Protein AF-A0A5E7R159-F1 (afdb_monomer_lite)

Organism: Pseudomonas fluorescens (NCBI:txid294)

pLDDT: mean 86.23, std 11.45, range [44.47, 97.5]

Secondary structure (DSSP, 8-state):
-HHHHHHHHHHHHHHHHHHHHHHHHHHHHHHHHHHHHHHHHHTTSSPEEEEEEEHHHHSEEEEEEEEEETTEEEEEEEEE---HHHHSHHHHHHGGG-EEEEEEE-TTS-EEEEEEEEGGGPEEEE-TTS-EEEEEEEEEEE--HHHHHT--EEEEEE----SPPGGGS--HHHHHHHH--SSTT--HHHHHHHHTTSS--EEEETTEEEETTEEEEE-TTS-EEEE-

Radius of gyration: 35.28 Å; chains: 1; bounding box: 85×34×109 Å

Foldseek 3Di:
DVVVVVVVVVVVVVVVVVVVVVVVVVVVVVVVVVVVQVVLLVVQQDKDKAKDDPCVPANKIKIWIWGDDPQKIKIKIKIFAQDPLCVPPVSVVVQQQKWKWKFFAFPVGDTLDIDTDRQVQWDFDADPVRDGGITIHIDMGGDRPVSVVRGDHMDIDIPGDPDDDPVPPPPCVVVLVVQQVPDPPDALVVVQVVQCVQANWDAPDVQKIHGPPKIWGADPVRRTRDID

Sequence (228 aa):
MKSFLLAAAKLATGLFFAGLALAISIALFSWATDSYRNSQAKQYESIKEWSADLSTNLGLQLQAKTKVVSGKLLLSVDVVGYPAYLSDPRLAERNQKAQLIIYFVDQDGFRVFSKPIELSEFSGIVGAKGEKIGLRTQLQEYVSIEDYKRFQHLQVEWTLETKVPPDLALDVKEDQSRLDHCAPNISQAERLKRLSRHGELRQTSSGSYSAGSRSVHFFHDGTLLNCQ

Structure (mmCIF, N/CA/C/O backbone):
data_AF-A0A5E7R159-F1
#
_entry.id   AF-A0A5E7R159-F1
#
loop_
_atom_site.group_PDB
_atom_site.id
_atom_site.type_symbol
_atom_site.label_atom_id
_atom_site.label_alt_id
_atom_site.label_comp_id
_atom_site.label_asym_id
_atom_site.label_entity_id
_atom_site.label_seq_id
_atom_site.pdbx_PDB_ins_code
_atom_site.Cartn_x
_atom_site.Cartn_y
_atom_site.Cartn_z
_atom_site.occupancy
_atom_site.B_iso_or_equiv
_atom_site.auth_seq_id
_atom_site.auth_comp_id
_atom_site.auth_asym_id
_atom_site.auth_atom_id
_atom_site.pdbx_PDB_model_num
ATOM 1 N N . MET A 1 1 ? 60.657 -1.490 -47.704 1.00 61.53 1 MET A N 1
ATOM 2 C CA . MET A 1 1 ? 60.194 -1.005 -46.379 1.00 61.53 1 MET A CA 1
ATOM 3 C C . MET A 1 1 ? 59.113 0.076 -46.463 1.00 61.53 1 MET A C 1
ATOM 5 O O . MET A 1 1 ? 58.063 -0.134 -45.874 1.00 61.53 1 MET A O 1
ATOM 9 N N . LYS A 1 2 ? 59.291 1.185 -47.206 1.00 70.12 2 LYS A N 1
ATOM 10 C CA . LYS A 1 2 ? 58.283 2.272 -47.284 1.00 70.12 2 LYS A CA 1
ATOM 11 C C . LYS A 1 2 ? 56.884 1.828 -47.749 1.00 70.12 2 LYS A C 1
ATOM 13 O O . LYS A 1 2 ? 55.903 2.233 -47.144 1.00 70.12 2 LYS A O 1
ATOM 18 N N . SER A 1 3 ? 56.786 0.974 -48.770 1.00 74.94 3 SER A N 1
ATOM 19 C CA . SER A 1 3 ? 55.506 0.453 -49.286 1.00 74.94 3 SER A CA 1
ATOM 20 C C . SER A 1 3 ? 54.754 -0.423 -48.277 1.00 74.94 3 SER A C 1
ATOM 22 O O . SER A 1 3 ? 53.539 -0.308 -48.147 1.00 74.94 3 SER A O 1
ATOM 24 N N . PHE A 1 4 ? 55.482 -1.249 -47.523 1.00 78.81 4 PHE A N 1
ATOM 25 C CA . PHE A 1 4 ? 54.928 -2.103 -46.471 1.00 78.81 4 PHE A CA 1
ATOM 26 C C . PHE A 1 4 ? 54.382 -1.279 -45.298 1.00 78.81 4 PHE A C 1
ATOM 28 O O . PHE A 1 4 ? 53.261 -1.510 -44.858 1.00 78.81 4 PHE A O 1
ATOM 35 N N . LEU A 1 5 ? 55.125 -0.259 -44.850 1.00 80.19 5 LEU A N 1
ATOM 36 C CA . LEU A 1 5 ? 54.664 0.663 -43.805 1.00 80.19 5 LEU A CA 1
ATOM 37 C C . LEU A 1 5 ? 53.415 1.444 -44.238 1.00 80.19 5 LEU A C 1
ATOM 39 O O . LEU A 1 5 ? 52.507 1.636 -43.439 1.00 80.19 5 LEU A O 1
ATOM 43 N N . LEU A 1 6 ? 53.334 1.843 -45.510 1.00 83.44 6 LEU A N 1
ATOM 44 C CA . LEU A 1 6 ? 52.166 2.531 -46.069 1.00 83.44 6 LEU A CA 1
ATOM 45 C C . LEU A 1 6 ? 50.930 1.621 -46.131 1.00 83.44 6 LEU A C 1
ATOM 47 O O . LEU A 1 6 ? 49.825 2.065 -45.829 1.00 83.44 6 LEU A O 1
ATOM 51 N N . ALA A 1 7 ? 51.107 0.349 -46.493 1.00 78.31 7 ALA A N 1
ATOM 52 C CA . ALA A 1 7 ? 50.030 -0.639 -46.492 1.00 78.31 7 ALA A CA 1
ATOM 53 C C . ALA A 1 7 ? 49.555 -0.967 -45.065 1.00 78.31 7 ALA A C 1
ATOM 55 O O . ALA A 1 7 ? 48.353 -0.977 -44.806 1.00 78.31 7 ALA A O 1
ATOM 56 N N . ALA A 1 8 ? 50.489 -1.149 -44.126 1.00 82.12 8 ALA A N 1
ATOM 57 C CA . ALA A 1 8 ? 50.183 -1.361 -42.714 1.00 82.12 8 ALA A CA 1
ATOM 58 C C . ALA A 1 8 ? 49.457 -0.153 -42.099 1.00 82.12 8 ALA A C 1
ATOM 60 O O . ALA A 1 8 ? 48.464 -0.328 -41.400 1.00 82.12 8 ALA A O 1
ATOM 61 N N . ALA A 1 9 ? 49.884 1.073 -42.421 1.00 85.19 9 ALA A N 1
ATOM 62 C CA . ALA A 1 9 ? 49.222 2.295 -41.971 1.00 85.19 9 ALA A CA 1
ATOM 63 C C . ALA A 1 9 ? 47.795 2.424 -42.525 1.00 85.19 9 ALA A C 1
ATOM 65 O O . ALA A 1 9 ? 46.900 2.820 -41.782 1.00 85.19 9 ALA A O 1
ATOM 66 N N . LYS A 1 10 ? 47.555 2.051 -43.793 1.00 85.31 10 LYS A N 1
ATOM 67 C CA . LYS A 1 10 ? 46.209 2.020 -44.400 1.00 85.31 10 LYS A CA 1
ATOM 68 C C . LYS A 1 10 ? 45.289 0.992 -43.738 1.00 85.31 10 LYS A C 1
ATOM 70 O O . LYS A 1 10 ? 44.126 1.288 -43.488 1.00 85.31 10 LYS A O 1
ATOM 75 N N . LEU A 1 11 ? 45.809 -0.195 -43.425 1.00 88.69 11 LEU A N 1
ATOM 76 C CA . LEU A 1 11 ? 45.052 -1.215 -42.695 1.00 88.69 11 LEU A CA 1
ATOM 77 C C . LEU A 1 11 ? 44.745 -0.766 -41.264 1.00 88.69 11 LEU A C 1
ATOM 79 O O . LEU A 1 11 ? 43.602 -0.866 -40.829 1.00 88.69 11 LEU A O 1
ATOM 83 N N . ALA A 1 12 ? 45.730 -0.210 -40.556 1.00 86.81 12 ALA A N 1
ATOM 84 C CA . ALA A 1 12 ? 45.549 0.303 -39.200 1.00 86.81 12 ALA A CA 1
ATOM 85 C C . ALA A 1 12 ? 44.540 1.462 -39.145 1.00 86.81 12 ALA A C 1
ATOM 87 O O . ALA A 1 12 ? 43.674 1.474 -38.276 1.00 86.81 12 ALA A O 1
ATOM 88 N N . THR A 1 13 ? 44.599 2.406 -40.094 1.00 88.44 13 THR A N 1
ATOM 89 C CA . THR A 1 13 ? 43.599 3.486 -40.190 1.00 88.44 13 THR A CA 1
ATOM 90 C C . THR A 1 13 ? 42.216 2.943 -40.528 1.00 88.44 13 THR A C 1
ATOM 92 O O . THR A 1 13 ? 41.253 3.342 -39.882 1.00 88.44 13 THR A O 1
ATOM 95 N N . GLY A 1 14 ? 42.099 1.994 -41.461 1.00 90.38 14 GLY A N 1
ATOM 96 C CA . GLY A 1 14 ? 40.823 1.340 -41.768 1.00 90.38 14 GLY A CA 1
ATOM 97 C C . GLY A 1 14 ? 40.201 0.643 -40.553 1.00 90.38 14 GLY A C 1
ATOM 98 O O . GLY A 1 14 ? 39.025 0.851 -40.264 1.00 90.38 14 GLY A O 1
ATOM 99 N N . LEU A 1 15 ? 41.000 -0.115 -39.795 1.00 91.62 15 LEU A N 1
ATOM 100 C CA . LEU A 1 15 ? 40.558 -0.772 -38.559 1.00 91.62 15 LEU A CA 1
ATOM 101 C C . LEU A 1 15 ? 40.170 0.238 -37.474 1.00 91.62 15 LEU A C 1
ATOM 103 O O . LEU A 1 15 ? 39.156 0.053 -36.805 1.00 91.62 15 LEU A O 1
ATOM 107 N N . PHE A 1 16 ? 40.935 1.320 -37.323 1.00 93.62 16 PHE A N 1
ATOM 108 C CA . PHE A 1 16 ? 40.619 2.386 -36.377 1.00 93.62 16 PHE A CA 1
ATOM 109 C C . PHE A 1 16 ? 39.284 3.060 -36.713 1.00 93.62 16 PHE A C 1
ATOM 111 O O . PHE A 1 16 ? 38.434 3.194 -35.837 1.00 93.62 16 PHE A O 1
ATOM 118 N N . PHE A 1 17 ? 39.058 3.430 -37.977 1.00 94.25 17 PHE A N 1
ATOM 119 C CA . PHE A 1 17 ? 37.795 4.041 -38.396 1.00 94.25 17 PHE A CA 1
ATOM 120 C C . PHE A 1 17 ? 36.614 3.074 -38.291 1.00 94.25 17 PHE A C 1
ATOM 122 O O . PHE A 1 17 ? 35.536 3.498 -37.885 1.00 94.25 17 PHE A O 1
ATOM 129 N N . ALA A 1 18 ? 36.805 1.786 -38.587 1.00 92.94 18 ALA A N 1
ATOM 130 C CA . ALA A 1 18 ? 35.772 0.773 -38.379 1.00 92.94 18 ALA A CA 1
ATOM 131 C C . ALA A 1 18 ? 35.418 0.620 -36.889 1.00 92.94 18 ALA A C 1
ATOM 133 O O . ALA A 1 18 ? 34.240 0.603 -36.533 1.00 92.94 18 ALA A O 1
ATOM 134 N N . GLY A 1 19 ? 36.424 0.579 -36.008 1.00 93.12 19 GLY A N 1
ATOM 135 C CA . GLY A 1 19 ? 36.223 0.546 -34.558 1.00 93.12 19 GLY A CA 1
ATOM 136 C C . GLY A 1 19 ? 35.532 1.806 -34.032 1.00 93.12 19 GLY A C 1
ATOM 137 O O . GLY A 1 19 ? 34.602 1.713 -33.234 1.00 93.12 19 GLY A O 1
ATOM 138 N N . LEU A 1 20 ? 35.926 2.980 -34.530 1.00 94.69 20 LEU A N 1
ATOM 139 C CA . LEU A 1 20 ? 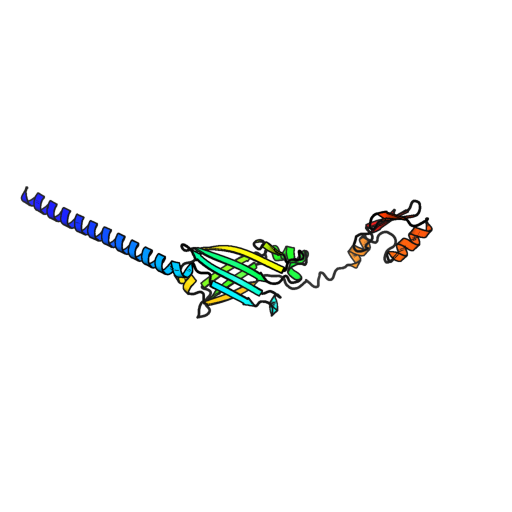35.297 4.255 -34.192 1.00 94.69 20 LEU A CA 1
ATOM 140 C C . LEU A 1 20 ? 33.834 4.298 -34.654 1.00 94.69 20 LEU A C 1
ATOM 142 O O . LEU A 1 20 ? 32.961 4.684 -33.884 1.00 94.69 20 LEU A O 1
ATOM 146 N N . ALA A 1 21 ? 33.550 3.857 -35.881 1.00 93.44 21 ALA A N 1
ATOM 147 C CA . ALA A 1 21 ? 32.192 3.785 -36.413 1.00 93.44 21 ALA A CA 1
ATOM 148 C C . ALA A 1 21 ? 31.310 2.829 -35.595 1.00 93.44 21 ALA A C 1
ATOM 150 O O . ALA A 1 21 ? 30.157 3.154 -35.303 1.00 93.44 21 ALA A O 1
ATOM 151 N N . LEU A 1 22 ? 31.854 1.685 -35.167 1.00 95.12 22 LEU A N 1
ATOM 152 C CA . LEU A 1 22 ? 31.152 0.748 -34.292 1.00 95.12 22 LEU A CA 1
ATOM 153 C C . LEU A 1 22 ? 30.859 1.375 -32.921 1.00 95.12 22 LEU A C 1
ATOM 155 O O . LEU A 1 22 ? 29.722 1.317 -32.458 1.00 95.12 22 LEU A O 1
ATOM 159 N N . ALA A 1 23 ? 31.848 2.023 -32.300 1.00 93.62 23 ALA A N 1
ATOM 160 C CA . ALA A 1 23 ? 31.679 2.694 -31.012 1.00 93.62 23 ALA A CA 1
ATOM 161 C C . ALA A 1 23 ? 30.625 3.813 -31.079 1.00 93.62 23 ALA A C 1
ATOM 163 O O . ALA A 1 23 ? 29.754 3.892 -30.212 1.00 93.62 23 ALA A O 1
ATOM 164 N N . ILE A 1 24 ? 30.651 4.629 -32.140 1.00 94.56 24 ILE A N 1
ATOM 165 C CA . ILE A 1 24 ? 29.639 5.664 -32.395 1.00 94.56 24 ILE A CA 1
ATOM 166 C C . ILE A 1 24 ? 28.255 5.030 -32.556 1.00 94.56 24 ILE A C 1
ATOM 168 O O . ILE A 1 24 ? 27.292 5.510 -31.965 1.00 94.56 24 ILE A O 1
ATOM 172 N N . SER A 1 25 ? 28.149 3.933 -33.308 1.00 92.69 25 SER A N 1
ATOM 173 C CA . SER A 1 25 ? 26.873 3.243 -33.530 1.00 92.69 25 SER A CA 1
ATOM 174 C C . SER A 1 25 ? 26.282 2.701 -32.225 1.00 92.69 25 SER A C 1
ATOM 176 O O . SER A 1 25 ? 25.093 2.880 -31.974 1.00 92.69 25 SER A O 1
ATOM 178 N N . ILE A 1 26 ? 27.110 2.104 -31.361 1.00 93.38 26 ILE A N 1
ATOM 179 C CA . ILE A 1 26 ? 26.695 1.623 -30.034 1.00 93.38 26 ILE A CA 1
ATOM 180 C C . ILE A 1 26 ? 26.232 2.791 -29.155 1.00 93.38 26 ILE A C 1
ATOM 182 O O . ILE A 1 26 ? 25.172 2.708 -28.534 1.00 93.38 26 ILE A O 1
ATOM 186 N N . ALA A 1 27 ? 26.987 3.893 -29.127 1.00 91.94 27 ALA A N 1
ATOM 187 C CA . ALA A 1 27 ? 26.637 5.072 -28.339 1.00 91.94 27 ALA A CA 1
ATOM 188 C C . ALA A 1 27 ? 25.312 5.702 -28.802 1.00 91.94 27 ALA A C 1
ATOM 190 O O . ALA A 1 27 ? 24.451 6.003 -27.974 1.00 91.94 27 ALA A O 1
ATOM 191 N N . LEU A 1 28 ? 25.115 5.845 -30.118 1.00 92.38 28 LEU A N 1
ATOM 192 C CA . LEU A 1 28 ? 23.869 6.351 -30.698 1.00 92.38 28 LEU A CA 1
ATOM 193 C C . LEU A 1 28 ? 22.689 5.424 -30.401 1.00 92.38 28 LEU A C 1
ATOM 195 O O . LEU A 1 28 ? 21.619 5.909 -30.043 1.00 92.38 28 LEU A O 1
ATOM 199 N N . PHE A 1 29 ? 22.877 4.107 -30.510 1.00 92.19 29 PHE A N 1
ATOM 200 C CA . PHE A 1 29 ? 21.833 3.132 -30.203 1.00 92.19 29 PHE A CA 1
ATOM 201 C C . PHE A 1 29 ? 21.427 3.173 -28.723 1.00 92.19 29 PHE A C 1
ATOM 203 O O . PHE A 1 29 ? 20.234 3.208 -28.416 1.00 92.19 29 PHE A O 1
ATOM 210 N N . SER A 1 30 ? 22.401 3.232 -27.807 1.00 90.56 30 SER A N 1
ATOM 211 C CA . SER A 1 30 ? 22.139 3.375 -26.368 1.00 90.56 30 SER A CA 1
ATOM 212 C C . SER A 1 30 ? 21.370 4.662 -26.079 1.00 90.56 30 SER A C 1
ATOM 214 O O . SER A 1 30 ? 20.307 4.621 -25.466 1.00 90.56 30 SER A O 1
ATOM 216 N N . TRP A 1 31 ? 21.845 5.797 -26.601 1.00 89.81 31 TRP A N 1
ATOM 217 C CA . TRP A 1 31 ? 21.198 7.093 -26.402 1.00 89.81 31 TRP A CA 1
ATOM 218 C C . TRP A 1 31 ? 19.777 7.140 -26.975 1.00 89.81 31 TRP A C 1
ATOM 220 O O . TRP A 1 31 ? 18.863 7.635 -26.315 1.00 89.81 31 TRP A O 1
ATOM 230 N N . ALA A 1 32 ? 19.563 6.598 -28.177 1.00 88.56 32 ALA A N 1
ATOM 231 C CA . ALA A 1 32 ? 18.240 6.526 -28.791 1.00 88.56 32 ALA A CA 1
ATOM 232 C C . ALA A 1 32 ? 17.278 5.667 -27.956 1.00 88.56 32 ALA A C 1
ATOM 234 O O . ALA A 1 32 ? 16.130 6.060 -27.741 1.00 88.56 32 ALA A O 1
ATOM 235 N N . THR A 1 33 ? 17.755 4.532 -27.438 1.00 83.25 33 THR A N 1
ATOM 236 C CA . THR A 1 33 ? 16.965 3.637 -26.581 1.00 83.25 33 THR A CA 1
ATOM 237 C C . THR A 1 33 ? 16.592 4.316 -25.263 1.00 83.25 33 THR A C 1
ATOM 239 O O . THR A 1 33 ? 15.428 4.284 -24.862 1.00 83.25 33 THR A O 1
ATOM 242 N N . ASP A 1 34 ? 17.545 4.988 -24.616 1.00 80.06 34 ASP A N 1
ATOM 243 C CA . ASP A 1 34 ? 17.316 5.694 -23.352 1.00 80.06 34 ASP A CA 1
ATOM 244 C C . ASP A 1 34 ? 16.389 6.902 -23.532 1.00 80.06 34 ASP A C 1
ATOM 246 O O . ASP A 1 34 ? 15.459 7.106 -22.750 1.00 80.06 34 ASP A O 1
ATOM 250 N N . SER A 1 35 ? 16.580 7.673 -24.604 1.00 79.94 35 SER A N 1
ATOM 251 C CA . SER A 1 35 ? 15.708 8.795 -24.962 1.00 79.94 35 SER A CA 1
ATOM 252 C C . SER A 1 35 ? 14.272 8.331 -25.222 1.00 79.94 35 SER A C 1
ATOM 254 O O . SER A 1 35 ? 13.317 8.914 -24.700 1.00 79.94 35 SER A O 1
ATOM 256 N N . TYR A 1 36 ? 14.105 7.230 -25.960 1.00 80.25 36 TYR A N 1
ATOM 257 C CA . TYR A 1 36 ? 12.799 6.634 -26.222 1.00 80.25 36 TYR A CA 1
ATOM 258 C C . TYR A 1 36 ? 12.112 6.163 -24.935 1.00 80.25 36 TYR A C 1
ATOM 260 O O . TYR A 1 36 ? 10.946 6.491 -24.706 1.00 80.25 36 TYR A O 1
ATOM 268 N N . ARG A 1 37 ? 12.840 5.462 -24.056 1.00 73.50 37 ARG A N 1
ATOM 269 C CA . ARG A 1 37 ? 12.343 5.031 -22.739 1.00 73.50 37 ARG A CA 1
ATOM 270 C C . ARG A 1 37 ? 11.922 6.214 -21.873 1.00 73.50 37 ARG A C 1
ATOM 272 O O . ARG A 1 37 ? 10.823 6.194 -21.328 1.00 73.50 37 ARG A O 1
ATOM 279 N N . ASN A 1 38 ? 12.737 7.266 -21.805 1.00 73.69 38 ASN A N 1
ATOM 280 C CA . ASN A 1 38 ? 12.424 8.475 -21.040 1.00 73.69 38 ASN A CA 1
ATOM 281 C C . ASN A 1 38 ? 11.193 9.203 -21.591 1.00 73.69 38 ASN A C 1
ATOM 283 O O . ASN A 1 38 ? 10.348 9.657 -20.824 1.00 73.69 38 ASN A O 1
ATOM 287 N N . SER A 1 39 ? 11.049 9.285 -22.915 1.00 77.19 39 SER A N 1
ATOM 288 C CA . SER A 1 39 ? 9.857 9.863 -23.544 1.00 77.19 39 SER A CA 1
ATOM 289 C C . SER A 1 39 ? 8.600 9.052 -23.218 1.00 77.19 39 SER A C 1
ATOM 291 O O . SER A 1 39 ? 7.581 9.615 -22.819 1.00 77.19 39 SER A O 1
ATOM 293 N N . GLN A 1 40 ? 8.687 7.720 -23.288 1.00 73.69 40 GLN A N 1
ATOM 294 C CA . GLN A 1 40 ? 7.591 6.843 -22.885 1.00 73.69 40 GLN A CA 1
ATOM 295 C C . GLN A 1 40 ? 7.289 6.891 -21.385 1.00 73.69 40 GLN A C 1
ATOM 297 O O . GLN A 1 40 ? 6.147 6.637 -21.013 1.00 73.69 40 GLN A O 1
ATOM 302 N N . ALA A 1 41 ? 8.272 7.195 -20.534 1.00 73.69 41 ALA A N 1
ATOM 303 C CA . ALA A 1 41 ? 8.093 7.303 -19.089 1.00 73.69 41 ALA A CA 1
ATOM 304 C C . ALA A 1 41 ? 7.230 8.510 -18.698 1.00 73.69 41 ALA A C 1
ATOM 306 O O . ALA A 1 41 ? 6.441 8.404 -17.764 1.00 73.69 41 ALA A O 1
ATOM 307 N N . LYS A 1 42 ? 7.324 9.626 -19.440 1.00 80.38 42 LYS A N 1
ATOM 308 C CA . LYS A 1 42 ? 6.643 10.892 -19.107 1.00 80.38 42 LYS A CA 1
ATOM 309 C C . LYS A 1 42 ? 5.134 10.750 -18.928 1.00 80.38 42 LYS A C 1
ATOM 311 O O . LYS A 1 42 ? 4.565 11.332 -18.013 1.00 80.38 42 LYS A O 1
ATOM 316 N N . GLN A 1 43 ? 4.473 9.951 -19.767 1.00 82.19 43 GLN A N 1
ATOM 317 C CA . GLN A 1 43 ? 3.026 9.718 -19.643 1.00 82.19 43 GLN A CA 1
ATOM 318 C C . GLN A 1 43 ? 2.649 8.976 -18.347 1.00 82.19 43 GLN A C 1
ATOM 320 O O . GLN A 1 43 ? 1.506 9.032 -17.914 1.00 82.19 43 GLN A O 1
ATOM 325 N N . TYR A 1 44 ? 3.596 8.270 -17.727 1.00 83.31 44 TYR A N 1
ATOM 326 C CA . TYR A 1 44 ? 3.389 7.514 -16.493 1.00 83.31 44 TYR A CA 1
ATOM 327 C C . TYR A 1 44 ? 3.772 8.304 -15.237 1.00 83.31 44 TYR A C 1
ATOM 329 O O . TYR A 1 44 ? 3.558 7.813 -14.128 1.00 83.31 44 TYR A O 1
ATOM 337 N N . GLU A 1 45 ? 4.254 9.540 -15.396 1.00 84.69 45 GLU A N 1
ATOM 338 C CA . GLU A 1 45 ? 4.412 10.496 -14.296 1.00 84.69 45 GLU A CA 1
ATOM 339 C C . GLU A 1 45 ? 3.054 11.041 -13.814 1.00 84.69 45 GLU A C 1
ATOM 341 O O . GLU A 1 45 ? 2.951 11.552 -12.694 1.00 84.69 45 GLU A O 1
ATOM 346 N N . SER A 1 46 ? 1.996 10.903 -14.626 1.00 88.44 46 SER A N 1
ATOM 347 C CA . SER A 1 46 ? 0.628 11.221 -14.217 1.00 88.44 46 SER A CA 1
ATOM 348 C C . SER A 1 46 ? 0.103 10.215 -13.195 1.00 88.44 46 SER A C 1
ATOM 350 O O . SER A 1 46 ? 0.381 9.016 -13.284 1.00 88.44 46 SER A O 1
ATOM 352 N N . ILE A 1 47 ? -0.701 10.704 -12.254 1.00 93.75 47 ILE A N 1
ATOM 353 C CA . ILE A 1 47 ? -1.300 9.880 -11.207 1.00 93.75 47 ILE A CA 1
ATOM 354 C C . ILE A 1 47 ? -2.359 8.959 -11.820 1.00 93.75 47 ILE A C 1
ATOM 356 O O . ILE A 1 47 ? -3.306 9.430 -12.447 1.00 93.75 47 ILE A O 1
ATOM 360 N N . LYS A 1 48 ? -2.213 7.654 -11.590 1.00 94.25 48 LYS A N 1
ATOM 361 C CA . LYS A 1 48 ? -3.282 6.666 -11.745 1.00 94.25 48 LYS A CA 1
ATOM 362 C C . LYS A 1 48 ? -3.903 6.382 -10.387 1.00 94.25 48 LYS A C 1
ATOM 364 O O . LYS A 1 48 ? -3.189 6.283 -9.389 1.00 94.25 48 LYS A O 1
ATOM 369 N N . GLU A 1 49 ? -5.217 6.240 -10.367 1.00 96.56 49 GLU A N 1
ATOM 370 C CA . GLU A 1 49 ? -5.977 5.935 -9.161 1.00 96.56 49 GLU A CA 1
ATOM 371 C C . GLU A 1 49 ? -6.578 4.539 -9.265 1.00 96.56 49 GLU A C 1
ATOM 373 O O . GLU A 1 49 ? -7.001 4.099 -10.333 1.00 96.56 49 GLU A O 1
ATOM 378 N N . TRP A 1 50 ? -6.597 3.851 -8.134 1.00 97.00 50 TRP A N 1
ATOM 379 C CA . TRP A 1 50 ? -7.044 2.479 -7.998 1.00 97.00 50 TRP A CA 1
ATOM 380 C C . TRP A 1 50 ? -7.893 2.367 -6.743 1.00 97.00 50 TRP A C 1
ATOM 382 O O . TRP A 1 50 ? -7.661 3.076 -5.760 1.00 97.00 50 TRP A O 1
ATOM 392 N N . SER A 1 51 ? -8.843 1.444 -6.743 1.00 96.12 51 SER A N 1
ATOM 393 C CA . SER A 1 51 ? -9.661 1.175 -5.570 1.00 96.12 51 SER A CA 1
ATOM 394 C C . SER A 1 51 ? -9.956 -0.310 -5.433 1.00 96.12 51 SER A C 1
ATOM 396 O O . SER A 1 51 ? -10.032 -1.043 -6.417 1.00 96.12 51 SER A O 1
ATOM 398 N N . ALA A 1 52 ? -10.100 -0.744 -4.187 1.00 95.81 52 ALA A N 1
ATOM 399 C CA . ALA A 1 52 ? -10.575 -2.066 -3.828 1.00 95.81 52 ALA A CA 1
ATOM 400 C C . ALA A 1 52 ? -11.592 -1.917 -2.694 1.00 95.81 52 ALA A C 1
ATOM 402 O O . ALA A 1 52 ? -11.307 -1.305 -1.660 1.00 95.81 52 ALA A O 1
ATOM 403 N N . ASP A 1 53 ? -12.791 -2.451 -2.906 1.00 94.19 53 ASP A N 1
ATOM 404 C CA . ASP A 1 53 ? -13.833 -2.470 -1.888 1.00 94.19 53 ASP A CA 1
ATOM 405 C C . ASP A 1 53 ? -13.653 -3.701 -0.993 1.00 94.19 53 ASP A C 1
ATOM 407 O O . ASP A 1 53 ? -13.758 -4.842 -1.444 1.00 94.19 53 ASP A O 1
ATOM 411 N N . LEU A 1 54 ? -13.349 -3.459 0.282 1.00 93.06 54 LEU A N 1
ATOM 412 C CA . LEU A 1 54 ? -13.169 -4.482 1.310 1.00 93.06 54 LEU A CA 1
ATOM 413 C C . LEU A 1 54 ? -14.256 -4.359 2.388 1.00 93.06 54 LEU A C 1
ATOM 415 O O . LEU A 1 54 ? -14.133 -4.946 3.465 1.00 93.06 54 LEU A O 1
ATOM 419 N N . SER A 1 55 ? -15.329 -3.608 2.119 1.00 90.06 55 SER A N 1
ATOM 420 C CA . SER A 1 55 ? -16.374 -3.272 3.089 1.00 90.06 55 SER A CA 1
ATOM 421 C C . SER A 1 55 ? -17.056 -4.511 3.659 1.00 90.06 55 SER A C 1
ATOM 423 O O . SER A 1 55 ? -17.314 -4.574 4.857 1.00 90.06 55 SER A O 1
ATOM 425 N N . THR A 1 56 ? -17.270 -5.532 2.828 1.00 87.62 56 THR A N 1
ATOM 426 C CA . THR A 1 56 ? -17.965 -6.764 3.230 1.00 87.62 56 THR A CA 1
ATOM 427 C C . THR A 1 56 ? -17.147 -7.610 4.211 1.00 87.62 56 THR A C 1
ATOM 429 O O . THR A 1 56 ? -17.711 -8.191 5.133 1.00 87.62 56 THR A O 1
ATOM 432 N N . ASN A 1 57 ? -15.823 -7.677 4.037 1.00 88.25 57 ASN A N 1
ATOM 433 C CA . ASN A 1 57 ? -14.961 -8.571 4.824 1.00 88.25 57 ASN A CA 1
ATOM 434 C C . ASN A 1 57 ? -14.244 -7.856 5.973 1.00 88.25 57 ASN A C 1
ATOM 436 O O . ASN A 1 57 ? -14.024 -8.442 7.031 1.00 88.25 57 ASN A O 1
ATOM 440 N N . LEU A 1 58 ? -13.854 -6.602 5.745 1.00 90.44 58 LEU A N 1
ATOM 441 C CA . LEU A 1 58 ? -13.024 -5.811 6.648 1.00 90.44 58 LEU A CA 1
ATOM 442 C C . LEU A 1 58 ? -13.719 -4.530 7.123 1.00 90.44 58 LEU A C 1
ATOM 444 O O . LEU A 1 58 ? -13.250 -3.909 8.067 1.00 90.44 58 LEU A O 1
ATOM 448 N N . GLY A 1 59 ? -14.820 -4.098 6.503 1.00 90.12 59 GLY A N 1
ATOM 449 C CA . GLY A 1 59 ? -15.412 -2.789 6.811 1.00 90.12 59 GLY A CA 1
ATOM 450 C C . GLY A 1 59 ? -14.518 -1.618 6.385 1.00 90.12 59 GLY A C 1
ATOM 451 O O . GLY A 1 59 ? -14.545 -0.563 7.017 1.00 90.12 59 GLY A O 1
ATOM 452 N N . LEU A 1 60 ? -13.702 -1.819 5.345 1.00 93.38 60 LEU A N 1
ATOM 453 C CA . LEU A 1 60 ? -12.710 -0.868 4.845 1.00 93.38 60 LEU A CA 1
ATOM 454 C C . LEU A 1 60 ? -12.862 -0.648 3.339 1.00 93.38 60 LEU A C 1
ATOM 456 O O . LEU A 1 60 ? -13.271 -1.548 2.613 1.00 93.38 60 LEU A O 1
ATOM 460 N N . GLN A 1 61 ? -12.442 0.513 2.850 1.00 95.81 61 GLN A N 1
ATOM 461 C CA . GLN A 1 61 ? -12.249 0.766 1.425 1.00 95.81 61 GLN A CA 1
ATOM 462 C C . GLN A 1 61 ? -10.806 1.193 1.187 1.00 95.81 61 GLN A C 1
ATOM 464 O O . GLN A 1 61 ? -10.335 2.151 1.795 1.00 95.81 61 GLN A O 1
ATOM 469 N N . LEU A 1 62 ? -10.098 0.501 0.300 1.00 96.69 62 LEU A N 1
ATOM 470 C CA . LEU A 1 62 ? -8.722 0.843 -0.035 1.00 96.69 62 LEU A CA 1
ATOM 471 C C . LEU A 1 62 ? -8.696 1.685 -1.312 1.00 96.69 62 LEU A C 1
ATOM 473 O O . LEU A 1 62 ? -9.312 1.337 -2.318 1.00 96.69 62 LEU A O 1
ATOM 477 N N . GLN A 1 63 ? -7.965 2.791 -1.265 1.00 97.19 63 GLN A N 1
ATOM 478 C CA . GLN A 1 63 ? -7.676 3.671 -2.387 1.00 97.19 63 GLN A CA 1
ATOM 479 C C . GLN A 1 63 ? -6.163 3.745 -2.554 1.00 97.19 63 GLN A C 1
ATOM 481 O O . GLN A 1 63 ? -5.442 4.055 -1.609 1.00 97.19 63 GLN A O 1
ATOM 486 N N . ALA A 1 64 ? -5.666 3.468 -3.752 1.00 97.12 64 ALA A N 1
ATOM 487 C CA . ALA A 1 64 ? -4.251 3.593 -4.058 1.00 97.12 64 ALA A CA 1
ATOM 488 C C . ALA A 1 64 ? -4.033 4.603 -5.181 1.00 97.12 64 ALA A C 1
ATOM 490 O O . ALA A 1 64 ? -4.811 4.687 -6.129 1.00 97.12 64 ALA A O 1
ATOM 491 N N . LYS A 1 65 ? -2.944 5.363 -5.090 1.00 97.44 65 LYS A N 1
ATOM 492 C CA . LYS A 1 65 ? -2.487 6.266 -6.145 1.00 97.44 65 LYS A CA 1
ATOM 493 C C . LYS A 1 65 ? -1.081 5.886 -6.546 1.00 97.44 65 LYS A C 1
ATOM 495 O O . LYS A 1 65 ? -0.215 5.757 -5.683 1.00 97.44 65 LYS A O 1
ATOM 500 N N . THR A 1 66 ? -0.851 5.739 -7.843 1.00 96.62 66 THR A N 1
ATOM 501 C CA . THR A 1 66 ? 0.461 5.390 -8.380 1.00 96.62 66 THR A CA 1
ATOM 502 C C . THR A 1 66 ? 0.934 6.394 -9.410 1.00 96.62 66 THR A C 1
ATOM 504 O O . THR A 1 66 ? 0.152 6.894 -10.216 1.00 96.62 66 THR A O 1
ATOM 507 N N . LYS A 1 67 ? 2.239 6.636 -9.439 1.00 93.94 67 LYS A N 1
ATOM 508 C CA . LYS A 1 67 ? 2.930 7.220 -10.593 1.00 93.94 67 LYS A CA 1
ATOM 509 C C . LYS A 1 67 ? 4.336 6.653 -10.684 1.00 93.94 67 LYS A C 1
ATOM 511 O O . LYS A 1 67 ? 4.896 6.261 -9.664 1.00 93.94 67 LYS A O 1
ATOM 516 N N . VAL A 1 68 ? 4.911 6.628 -11.879 1.00 91.38 68 VAL A N 1
ATO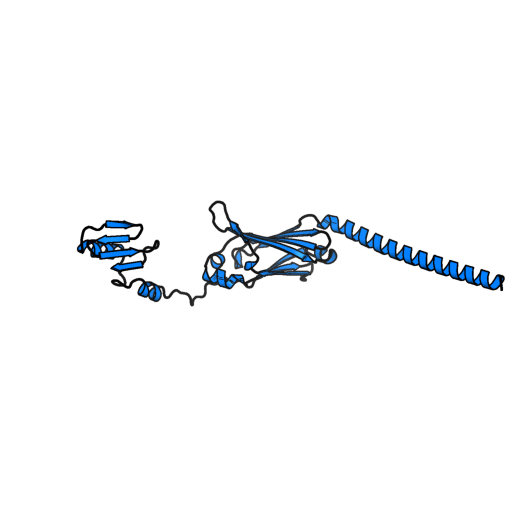M 517 C CA . VAL A 1 68 ? 6.297 6.200 -12.082 1.00 91.38 68 VAL A CA 1
ATOM 518 C C . VAL A 1 68 ? 7.131 7.403 -12.477 1.00 91.38 68 VAL A C 1
ATOM 520 O O . VAL A 1 68 ? 6.826 8.081 -13.451 1.00 91.38 68 VAL A O 1
ATOM 523 N N . VAL A 1 69 ? 8.190 7.659 -11.715 1.00 87.31 69 VAL A N 1
ATOM 524 C CA . VAL A 1 69 ? 9.148 8.734 -11.987 1.00 87.31 69 VAL A CA 1
ATOM 525 C C . VAL A 1 69 ? 10.540 8.126 -11.950 1.00 87.31 69 VAL A C 1
ATOM 527 O O . VAL A 1 69 ? 10.924 7.512 -10.956 1.00 87.31 69 VAL A O 1
ATOM 530 N N . SER A 1 70 ? 11.291 8.261 -13.044 1.00 82.75 70 SER A N 1
ATOM 531 C CA . SER A 1 70 ? 12.673 7.766 -13.146 1.00 82.75 70 SER A CA 1
ATOM 532 C C . SER A 1 70 ? 12.842 6.288 -12.742 1.00 82.75 70 SER A C 1
ATOM 534 O O . SER A 1 70 ? 13.763 5.941 -12.005 1.00 82.75 70 SER A O 1
ATOM 536 N N . GLY A 1 71 ? 11.924 5.415 -13.179 1.00 80.88 71 GLY A N 1
ATOM 537 C CA . GLY A 1 71 ? 11.969 3.971 -12.888 1.00 80.88 71 GLY A CA 1
ATOM 538 C C . GLY A 1 71 ? 11.579 3.583 -11.457 1.00 80.88 71 GLY A C 1
ATOM 539 O O . GLY A 1 71 ? 11.797 2.445 -11.040 1.00 80.88 71 GLY A O 1
ATOM 540 N N . LYS A 1 72 ? 11.012 4.518 -10.688 1.00 89.25 72 LYS A N 1
ATOM 541 C CA . LYS A 1 72 ? 10.492 4.259 -9.346 1.00 89.25 72 LYS A CA 1
ATOM 542 C C . LYS A 1 72 ? 8.987 4.459 -9.310 1.00 89.25 72 LYS A C 1
ATOM 544 O O . LYS A 1 72 ? 8.491 5.518 -9.697 1.00 89.25 72 LYS A O 1
ATOM 549 N N . LEU A 1 73 ? 8.279 3.451 -8.820 1.00 92.94 73 LEU A N 1
ATOM 550 C CA . LEU A 1 73 ? 6.881 3.528 -8.443 1.00 92.94 73 LEU A CA 1
ATOM 551 C C . LEU A 1 73 ? 6.759 4.343 -7.163 1.00 92.94 73 LEU A C 1
ATOM 553 O O . LEU A 1 73 ? 7.320 3.981 -6.133 1.00 92.94 73 LEU A O 1
ATOM 557 N N . LEU A 1 74 ? 5.990 5.417 -7.226 1.00 95.75 74 LEU A N 1
ATOM 558 C CA . LEU A 1 74 ? 5.497 6.135 -6.064 1.00 95.75 74 LEU A CA 1
ATOM 559 C C . LEU A 1 74 ? 4.076 5.652 -5.807 1.00 95.75 74 LEU A C 1
ATOM 561 O O . LEU A 1 74 ? 3.208 5.840 -6.661 1.00 95.75 74 LEU A O 1
ATOM 565 N N . LEU A 1 75 ? 3.865 5.016 -4.658 1.00 96.38 75 LEU A N 1
ATOM 566 C CA . LEU A 1 75 ? 2.601 4.419 -4.245 1.00 96.38 75 LEU A CA 1
ATOM 567 C C . LEU A 1 75 ? 2.104 5.122 -2.979 1.00 96.38 75 LEU A C 1
ATOM 569 O O . LEU A 1 75 ? 2.779 5.112 -1.956 1.00 96.38 75 LEU A O 1
ATOM 573 N N . SER A 1 76 ? 0.916 5.717 -3.040 1.00 97.25 76 SER A N 1
ATOM 574 C CA . SER A 1 76 ? 0.179 6.197 -1.866 1.00 97.25 76 SER A CA 1
ATOM 575 C C . SER A 1 76 ? -0.995 5.266 -1.634 1.00 97.25 76 SER A C 1
ATOM 577 O O . SER A 1 76 ? -1.724 4.982 -2.582 1.00 97.25 76 SER A O 1
ATOM 579 N N . VAL A 1 77 ? -1.194 4.818 -0.400 1.00 97.38 77 VAL A N 1
ATOM 580 C CA . VAL A 1 77 ? -2.309 3.945 -0.028 1.00 97.38 77 VAL A CA 1
ATOM 581 C C . VAL A 1 77 ? -3.085 4.610 1.089 1.00 97.38 77 VAL A C 1
ATOM 583 O O . VAL A 1 77 ? -2.529 4.885 2.151 1.00 97.38 77 VAL A O 1
ATOM 586 N N . ASP A 1 78 ? -4.368 4.820 0.839 1.00 96.12 78 ASP A N 1
ATOM 587 C CA . ASP A 1 78 ? -5.340 5.327 1.788 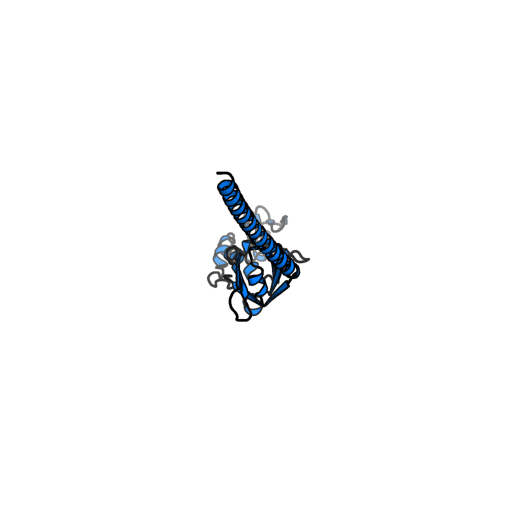1.00 96.12 78 ASP A CA 1
ATOM 588 C C . ASP A 1 78 ? -6.360 4.225 2.060 1.00 96.12 78 ASP A C 1
ATOM 590 O O . ASP A 1 78 ? -6.993 3.690 1.153 1.00 96.12 78 ASP A O 1
ATOM 594 N N . VAL A 1 79 ? -6.528 3.879 3.324 1.00 95.75 79 VAL A N 1
ATOM 595 C CA . VAL A 1 79 ? -7.562 2.968 3.795 1.00 95.75 79 VAL A CA 1
ATOM 596 C C . VAL A 1 79 ? -8.611 3.818 4.489 1.00 95.75 79 VAL A C 1
ATOM 598 O O . VAL A 1 79 ? -8.340 4.455 5.506 1.00 95.75 79 VAL A O 1
ATOM 601 N N . VAL A 1 80 ? -9.804 3.852 3.916 1.00 93.88 80 VAL A N 1
ATOM 602 C CA . VAL A 1 80 ? -10.958 4.584 4.429 1.00 93.88 80 VAL A CA 1
ATOM 603 C C . VAL A 1 80 ? -11.793 3.641 5.287 1.00 93.88 80 VAL A C 1
ATOM 605 O O . VAL A 1 80 ? -12.107 2.525 4.873 1.00 93.88 80 VAL A O 1
ATOM 608 N N . GLY A 1 81 ? -12.163 4.106 6.478 1.00 90.06 81 GLY A N 1
ATOM 609 C CA . GLY A 1 81 ? -12.829 3.305 7.498 1.00 90.06 81 GLY A CA 1
ATOM 610 C C . GLY A 1 81 ? -11.883 2.947 8.643 1.00 90.06 81 GLY A C 1
ATOM 611 O O . GLY A 1 81 ? -10.674 2.797 8.466 1.00 90.06 81 GLY A O 1
ATOM 612 N N . TYR A 1 82 ? -12.446 2.829 9.845 1.00 90.00 82 TYR A N 1
ATOM 613 C CA . TYR A 1 82 ? -11.707 2.458 11.052 1.00 90.00 82 TYR A CA 1
ATOM 614 C C . TYR A 1 82 ? -12.565 1.517 11.922 1.00 90.00 82 TYR A C 1
ATOM 616 O O . TYR A 1 82 ? -13.161 1.946 12.910 1.00 90.00 82 TYR A O 1
ATOM 624 N N . PRO A 1 83 ? -12.726 0.246 11.506 1.00 89.88 83 PRO A N 1
ATOM 625 C CA . PRO A 1 83 ? -13.568 -0.739 12.177 1.00 89.88 83 PRO A CA 1
ATOM 626 C C . PRO A 1 83 ? -13.056 -1.078 13.581 1.00 89.88 83 PRO A C 1
ATOM 628 O O . PRO A 1 83 ? -11.886 -0.877 13.912 1.00 89.88 83 PRO A O 1
ATOM 631 N N . ALA A 1 84 ? -13.940 -1.663 14.393 1.00 85.94 84 ALA A N 1
ATOM 632 C CA . ALA A 1 84 ? -13.708 -1.899 15.817 1.00 85.94 84 ALA A CA 1
ATOM 633 C C . ALA A 1 84 ? -12.409 -2.670 16.124 1.00 85.94 84 ALA A C 1
ATOM 635 O O . ALA A 1 84 ? -11.728 -2.352 17.095 1.00 85.94 84 ALA A O 1
ATOM 636 N N . TYR A 1 85 ? -12.020 -3.632 15.279 1.00 87.50 85 TYR A N 1
ATOM 637 C CA . TYR A 1 85 ? -10.802 -4.430 15.472 1.00 87.50 85 TYR A CA 1
ATOM 638 C C . TYR A 1 85 ? -9.493 -3.632 15.294 1.00 87.50 85 TYR A C 1
ATOM 640 O O . TYR A 1 85 ? -8.439 -4.097 15.720 1.00 87.50 85 TYR A O 1
ATOM 648 N N . LEU A 1 86 ? -9.539 -2.437 14.689 1.00 88.19 86 LEU A N 1
ATOM 649 C CA . LEU A 1 86 ? -8.406 -1.499 14.631 1.00 88.19 86 LEU A CA 1
ATOM 650 C C . LEU A 1 86 ? -8.399 -0.505 15.803 1.00 88.19 86 LEU A C 1
ATOM 652 O O . LEU A 1 86 ? -7.393 0.168 16.043 1.00 88.19 86 LEU A O 1
ATOM 656 N N . SER A 1 87 ? -9.525 -0.362 16.506 1.00 84.06 87 SER A N 1
ATOM 657 C CA . SER A 1 87 ? -9.652 0.494 17.693 1.00 84.06 87 SER A CA 1
ATOM 658 C C . SER A 1 87 ? -9.522 -0.266 19.011 1.00 84.06 87 SER A C 1
ATOM 660 O O . SER A 1 87 ? -9.136 0.338 20.007 1.00 84.06 87 SER A O 1
ATOM 662 N N . ASP A 1 88 ? -9.836 -1.563 19.029 1.00 84.56 88 ASP A N 1
ATOM 663 C CA . ASP A 1 88 ? -9.666 -2.417 20.202 1.00 84.56 88 ASP A CA 1
ATOM 664 C C . ASP A 1 88 ? -8.169 -2.536 20.531 1.00 84.56 88 ASP A C 1
ATOM 666 O O . ASP A 1 88 ? -7.416 -3.005 19.678 1.00 84.56 88 ASP A O 1
ATOM 670 N N . PRO A 1 89 ? -7.702 -2.136 21.728 1.00 82.81 89 PRO A N 1
ATOM 671 C CA . PRO A 1 89 ? -6.273 -2.105 22.039 1.00 82.81 89 PRO A CA 1
ATOM 672 C C . PRO A 1 89 ? -5.565 -3.455 21.880 1.00 82.81 89 PRO A C 1
ATOM 674 O O . PRO A 1 89 ? -4.415 -3.492 21.452 1.00 82.81 89 PRO A O 1
ATOM 677 N N . ARG A 1 90 ? -6.248 -4.565 22.188 1.00 83.50 90 ARG A N 1
ATOM 678 C CA . ARG A 1 90 ? -5.659 -5.911 22.161 1.00 83.50 90 ARG A CA 1
ATOM 679 C C . ARG A 1 90 ? -5.493 -6.390 20.728 1.00 83.50 90 ARG A C 1
ATOM 681 O O . ARG A 1 90 ? -4.443 -6.918 20.365 1.00 83.50 90 ARG A O 1
ATOM 688 N N . LEU A 1 91 ? -6.529 -6.204 19.910 1.00 85.50 91 LEU A N 1
ATOM 689 C CA . LEU A 1 91 ? -6.465 -6.548 18.490 1.00 85.50 91 LEU A CA 1
ATOM 690 C C . LEU A 1 91 ? -5.569 -5.583 17.721 1.00 85.50 91 LEU A C 1
ATOM 692 O O . LEU A 1 91 ? -4.828 -6.028 16.854 1.00 85.50 91 LEU A O 1
ATOM 696 N N . ALA A 1 92 ? -5.579 -4.295 18.058 1.00 83.38 92 ALA A N 1
ATOM 697 C CA . ALA A 1 92 ? -4.703 -3.304 17.451 1.00 83.38 92 ALA A CA 1
ATOM 698 C C . ALA A 1 92 ? -3.228 -3.650 17.686 1.00 83.38 92 ALA A C 1
ATOM 700 O O . ALA A 1 92 ? -2.443 -3.563 16.747 1.00 83.38 92 ALA A O 1
ATOM 701 N N . GLU A 1 93 ? -2.856 -4.090 18.894 1.00 85.44 93 GLU A N 1
ATOM 702 C CA . GLU A 1 93 ? -1.497 -4.547 19.203 1.00 85.44 93 GLU A CA 1
ATOM 703 C C . GLU A 1 93 ? -1.104 -5.783 18.380 1.00 85.44 93 GLU A C 1
ATOM 705 O O . GLU A 1 93 ? -0.060 -5.784 17.727 1.00 85.44 93 GLU A O 1
ATOM 710 N N . ARG A 1 94 ? -1.962 -6.810 18.330 1.00 86.88 94 ARG A N 1
ATOM 711 C CA . ARG A 1 94 ? -1.712 -8.023 17.525 1.00 86.88 94 ARG A CA 1
ATOM 712 C C . ARG A 1 94 ? -1.601 -7.722 16.036 1.00 86.88 94 ARG A C 1
ATOM 714 O O . ARG A 1 94 ? -0.733 -8.254 15.348 1.00 86.88 94 ARG A O 1
ATOM 721 N N . ASN A 1 95 ? -2.452 -6.824 15.558 1.00 91.50 95 ASN A N 1
ATOM 722 C CA . ASN A 1 95 ? -2.500 -6.418 14.167 1.00 91.50 95 ASN A CA 1
ATOM 723 C C . ASN A 1 95 ? -1.355 -5.472 13.772 1.00 91.50 95 ASN A C 1
ATOM 725 O O . ASN A 1 95 ? -1.216 -5.216 12.585 1.00 91.50 95 ASN A O 1
ATOM 729 N N . GLN A 1 96 ? -0.485 -5.000 14.678 1.00 88.06 96 GLN A N 1
ATOM 730 C CA . GLN A 1 96 ? 0.634 -4.117 14.296 1.00 88.06 96 GLN A CA 1
ATOM 731 C C . GLN A 1 96 ? 1.546 -4.727 13.224 1.00 88.06 96 GLN A C 1
ATOM 733 O O . GLN A 1 96 ? 2.008 -4.014 12.338 1.00 88.06 96 GLN A O 1
ATOM 738 N N . LYS A 1 97 ? 1.781 -6.043 13.295 1.00 91.81 97 LYS A N 1
ATOM 739 C CA . LYS A 1 97 ? 2.579 -6.796 12.310 1.00 91.81 97 LYS A CA 1
ATOM 740 C C . LYS A 1 97 ? 1.729 -7.449 11.221 1.00 91.81 97 LYS A C 1
ATOM 742 O O . LYS A 1 97 ? 2.270 -8.098 10.328 1.00 91.81 97 LYS A O 1
ATOM 747 N N . ALA A 1 98 ? 0.406 -7.333 11.312 1.00 94.88 98 ALA A N 1
ATOM 748 C CA . ALA A 1 98 ? -0.470 -7.803 10.256 1.00 94.88 98 ALA A CA 1
ATOM 749 C C . ALA A 1 98 ? -0.313 -6.904 9.029 1.00 94.88 98 ALA A C 1
ATOM 751 O O . ALA A 1 98 ? 0.045 -5.729 9.129 1.00 94.88 98 ALA A O 1
ATOM 752 N N . GLN A 1 99 ? -0.560 -7.480 7.862 1.00 96.94 99 GLN A N 1
ATOM 753 C CA . GLN A 1 99 ? -0.235 -6.876 6.584 1.00 96.94 99 GLN A CA 1
ATOM 754 C C . GLN A 1 99 ? -1.486 -6.706 5.735 1.00 96.94 99 GLN A C 1
ATOM 756 O O . GLN A 1 99 ? -2.371 -7.567 5.717 1.00 96.94 99 GLN A O 1
ATOM 761 N N . LEU A 1 100 ? -1.511 -5.606 4.989 1.00 96.81 100 LEU A N 1
ATOM 762 C CA . LEU A 1 100 ? -2.290 -5.477 3.768 1.00 96.81 100 LEU A CA 1
ATOM 763 C C . LEU A 1 100 ? -1.338 -5.732 2.602 1.00 96.81 100 LEU A C 1
ATOM 765 O O . LEU A 1 100 ? -0.340 -5.030 2.441 1.00 96.81 100 LEU A O 1
ATOM 769 N N . ILE A 1 101 ? -1.624 -6.758 1.810 1.00 97.50 101 ILE A N 1
ATOM 770 C CA . ILE A 1 101 ? -0.793 -7.157 0.681 1.00 97.50 101 ILE A CA 1
ATOM 771 C C . ILE A 1 101 ? -1.466 -6.680 -0.592 1.00 97.50 101 ILE A C 1
ATOM 773 O O . ILE A 1 101 ? -2.528 -7.168 -0.981 1.00 97.50 101 ILE A O 1
ATOM 777 N N . ILE A 1 102 ? -0.845 -5.693 -1.224 1.00 97.00 102 ILE A N 1
ATOM 778 C CA . ILE A 1 102 ? -1.348 -5.078 -2.443 1.00 97.00 102 ILE A CA 1
ATOM 779 C C . ILE A 1 102 ? -0.781 -5.811 -3.647 1.00 97.00 102 ILE A C 1
ATOM 781 O O . ILE A 1 102 ? 0.438 -5.912 -3.797 1.00 97.00 102 ILE A O 1
ATOM 785 N N . TYR A 1 103 ? -1.671 -6.242 -4.535 1.00 97.00 103 TYR A N 1
ATOM 786 C CA . TYR A 1 103 ? -1.331 -6.824 -5.821 1.00 97.00 103 TYR A CA 1
ATOM 787 C C . TYR A 1 103 ? -1.849 -5.955 -6.956 1.00 97.00 103 TYR A C 1
ATOM 789 O O . TYR A 1 103 ? -3.036 -5.635 -7.009 1.00 97.00 103 TYR A O 1
ATOM 797 N N . PHE A 1 104 ? -0.973 -5.633 -7.904 1.00 96.50 104 PHE A N 1
ATOM 798 C CA . PHE A 1 104 ? -1.415 -5.183 -9.219 1.00 96.50 104 PHE A CA 1
ATOM 799 C C . PHE A 1 104 ? -1.388 -6.368 -10.169 1.00 96.50 104 PHE A C 1
ATOM 801 O O . PHE A 1 104 ? -0.357 -7.035 -10.312 1.00 96.50 104 PHE A O 1
ATOM 808 N N . VAL A 1 105 ? -2.530 -6.633 -10.794 1.00 95.50 105 VAL A N 1
ATOM 809 C CA . VAL A 1 105 ? -2.706 -7.733 -11.741 1.00 95.50 105 VAL A CA 1
ATOM 810 C C . VAL A 1 105 ? -2.868 -7.205 -13.158 1.00 95.50 105 VAL A C 1
ATOM 812 O O . VAL A 1 105 ? -3.358 -6.086 -13.357 1.00 95.50 105 VAL A O 1
ATOM 815 N N . ASP A 1 106 ? -2.433 -8.003 -14.127 1.00 95.44 106 ASP A N 1
ATOM 816 C CA . ASP A 1 106 ? -2.635 -7.714 -15.541 1.00 95.44 106 ASP A CA 1
ATOM 817 C C . ASP A 1 106 ? -4.007 -8.153 -16.051 1.00 95.44 106 ASP A C 1
ATOM 819 O O . ASP A 1 106 ? -4.874 -8.595 -15.295 1.00 95.44 106 ASP A O 1
ATOM 823 N N . GLN A 1 107 ? -4.213 -7.959 -17.352 1.00 93.69 107 GLN A N 1
ATOM 824 C CA . GLN A 1 107 ? -5.466 -8.257 -18.037 1.00 93.69 107 GLN A CA 1
ATOM 825 C C . GLN A 1 107 ? -5.830 -9.746 -17.972 1.00 93.69 107 GLN A C 1
ATOM 827 O O . GLN A 1 107 ? -7.011 -10.084 -17.955 1.00 93.69 107 GLN A O 1
ATOM 832 N N . ASP A 1 108 ? -4.825 -10.617 -17.903 1.00 93.69 108 ASP A N 1
ATOM 833 C CA . ASP A 1 108 ? -4.996 -12.067 -17.838 1.00 93.69 108 ASP A CA 1
ATOM 834 C C . ASP A 1 108 ? -5.114 -12.563 -16.382 1.00 93.69 108 ASP A C 1
ATOM 836 O O . ASP A 1 108 ? -5.288 -13.755 -16.131 1.00 93.69 108 ASP A O 1
ATOM 840 N N . GLY A 1 109 ? -5.047 -11.649 -15.404 1.00 89.00 109 GLY A N 1
ATOM 841 C CA . GLY A 1 109 ? -5.168 -11.941 -13.978 1.00 89.00 109 GLY A CA 1
ATOM 842 C C . GLY A 1 109 ? -3.862 -12.372 -13.307 1.00 89.00 109 GLY A C 1
ATOM 843 O O . GLY A 1 109 ? -3.888 -12.784 -12.144 1.00 89.00 109 GLY A O 1
ATOM 844 N N . PHE A 1 110 ? -2.713 -12.267 -13.981 1.00 93.38 110 PHE A N 1
ATOM 845 C CA . PHE A 1 110 ? -1.422 -12.565 -13.365 1.00 93.38 110 PHE A CA 1
ATOM 846 C C . PHE A 1 110 ? -0.962 -11.413 -12.472 1.00 93.38 110 PHE A C 1
ATOM 848 O O . PHE A 1 110 ? -1.070 -10.240 -12.825 1.00 93.38 110 PHE A O 1
ATOM 855 N N . ARG A 1 111 ? -0.388 -11.749 -11.312 1.00 94.00 111 ARG A N 1
ATOM 856 C CA . ARG A 1 111 ? 0.223 -10.775 -10.394 1.00 94.00 111 ARG A CA 1
ATOM 857 C C . ARG A 1 111 ? 1.503 -10.224 -11.021 1.00 94.00 111 ARG A C 1
ATOM 859 O O . ARG A 1 111 ? 2.466 -10.962 -11.206 1.00 94.00 111 ARG A O 1
ATOM 866 N N . VAL A 1 112 ? 1.510 -8.930 -11.323 1.00 94.50 112 VAL A N 1
ATOM 867 C CA . VAL A 1 112 ? 2.663 -8.221 -11.901 1.00 94.50 112 VAL A CA 1
ATOM 868 C C . VAL A 1 112 ? 3.508 -7.572 -10.810 1.00 94.50 112 VAL A C 1
ATOM 870 O O . VAL A 1 112 ? 4.730 -7.533 -10.899 1.00 94.50 112 VAL A O 1
ATOM 873 N N . PHE A 1 113 ? 2.859 -7.075 -9.759 1.00 95.44 113 PHE A N 1
ATOM 874 C CA . PHE A 1 113 ? 3.520 -6.432 -8.631 1.00 95.44 113 PHE A CA 1
ATOM 875 C C . PHE A 1 113 ? 2.848 -6.839 -7.325 1.00 95.44 113 PHE A C 1
ATOM 877 O O . PHE A 1 113 ? 1.631 -7.012 -7.280 1.00 95.44 113 PHE A O 1
ATOM 884 N N . SER A 1 114 ? 3.648 -6.970 -6.269 1.00 95.50 114 SER A N 1
ATOM 885 C CA . SER A 1 114 ? 3.211 -7.349 -4.929 1.00 95.50 114 SER A CA 1
ATOM 886 C C . SER A 1 114 ? 3.938 -6.504 -3.899 1.00 95.50 114 SER A C 1
ATOM 888 O O . SER A 1 114 ? 5.169 -6.505 -3.871 1.00 95.50 114 SER A O 1
ATOM 890 N N . LYS A 1 115 ? 3.195 -5.853 -3.005 1.00 96.44 115 LYS A N 1
ATOM 891 C CA . LYS A 1 115 ? 3.771 -5.158 -1.856 1.00 96.44 115 LYS A CA 1
ATOM 892 C C . LYS A 1 115 ? 2.997 -5.498 -0.581 1.00 96.44 115 LYS A C 1
ATOM 894 O O . LYS A 1 115 ? 1.880 -5.005 -0.419 1.00 96.44 115 LYS A O 1
ATOM 899 N N . PRO A 1 116 ? 3.567 -6.318 0.320 1.00 97.19 116 PRO A N 1
ATOM 900 C CA . PRO A 1 116 ? 3.081 -6.391 1.689 1.00 97.19 116 PRO A CA 1
ATOM 901 C C . PRO A 1 116 ? 3.410 -5.079 2.401 1.00 97.19 116 PRO A C 1
ATOM 903 O O . PRO A 1 116 ? 4.516 -4.553 2.256 1.00 97.19 116 PRO A O 1
ATOM 906 N N . ILE A 1 117 ? 2.436 -4.557 3.136 1.00 96.44 117 ILE A N 1
ATOM 907 C CA . ILE A 1 117 ? 2.572 -3.356 3.951 1.00 96.44 117 ILE A CA 1
ATOM 908 C C . ILE A 1 117 ? 2.068 -3.699 5.343 1.00 96.44 117 ILE A C 1
ATOM 910 O O . ILE A 1 117 ? 0.899 -4.064 5.500 1.00 96.44 117 ILE A O 1
ATOM 914 N N . GLU A 1 118 ? 2.934 -3.601 6.343 1.00 96.69 118 GLU A N 1
ATOM 915 C CA . GLU A 1 118 ? 2.532 -3.802 7.731 1.00 96.69 118 GLU A CA 1
ATOM 916 C C . GLU A 1 118 ? 1.637 -2.654 8.199 1.00 96.69 118 GLU A C 1
ATOM 918 O O . GLU A 1 118 ? 1.833 -1.498 7.825 1.00 96.69 118 GLU A O 1
ATOM 923 N N . LEU A 1 119 ? 0.662 -2.941 9.063 1.00 94.50 119 LEU A N 1
ATOM 924 C CA . LEU A 1 119 ? -0.174 -1.895 9.657 1.00 94.50 119 LEU A CA 1
ATOM 925 C C . LEU A 1 119 ? 0.639 -0.866 10.450 1.00 94.50 119 LEU A C 1
ATOM 927 O O . LEU A 1 119 ? 0.240 0.294 10.522 1.00 94.50 119 LEU A O 1
ATOM 931 N N . SER A 1 120 ? 1.779 -1.273 11.009 1.00 92.75 120 SER A N 1
ATOM 932 C CA . SER A 1 120 ? 2.748 -0.392 11.666 1.00 92.75 120 SER A CA 1
ATOM 933 C C . SER A 1 120 ? 3.312 0.698 10.738 1.00 92.75 120 SER A C 1
ATOM 935 O O . SER A 1 120 ? 3.684 1.768 11.218 1.00 92.75 120 SER A O 1
ATOM 937 N N . GLU A 1 121 ? 3.334 0.470 9.419 1.00 94.56 121 GLU A N 1
ATOM 938 C CA . GLU A 1 121 ? 3.800 1.430 8.408 1.00 94.56 121 GLU A CA 1
ATOM 939 C C . GLU A 1 121 ? 2.732 2.473 8.040 1.00 94.56 121 GLU A C 1
ATOM 941 O O . GLU A 1 121 ? 3.005 3.416 7.287 1.00 94.56 121 GLU A O 1
ATOM 946 N N . PHE A 1 122 ? 1.505 2.325 8.547 1.00 94.50 122 PHE A N 1
ATOM 947 C CA . PHE A 1 122 ? 0.435 3.282 8.319 1.00 94.50 122 PHE A CA 1
ATOM 948 C C . PHE A 1 122 ? 0.349 4.328 9.427 1.00 94.50 122 PHE A C 1
ATOM 950 O O . PHE A 1 122 ? 0.389 4.049 10.623 1.00 94.50 122 PHE A O 1
ATOM 957 N N . SER A 1 123 ? 0.106 5.563 9.007 1.00 90.88 123 SER A N 1
ATOM 958 C CA . SER A 1 123 ? -0.295 6.658 9.881 1.00 90.88 123 SER A CA 1
ATOM 959 C C . SER A 1 123 ? -1.817 6.759 9.947 1.00 90.88 123 SER A C 1
ATOM 961 O O . SER A 1 123 ? -2.502 6.616 8.936 1.00 90.88 123 SER A O 1
ATOM 963 N N . GLY A 1 124 ? -2.361 7.045 11.129 1.00 91.00 124 GLY A N 1
ATOM 964 C CA . GLY A 1 124 ? -3.796 7.279 11.294 1.00 91.00 124 GLY A CA 1
ATOM 965 C C . GLY A 1 124 ? -4.248 8.576 10.624 1.00 91.00 124 GLY A C 1
ATOM 966 O O . GLY A 1 124 ? -3.648 9.629 10.831 1.00 91.00 124 GLY A O 1
ATOM 967 N N . ILE A 1 125 ? -5.336 8.510 9.860 1.00 88.12 125 ILE A N 1
ATOM 968 C CA . ILE A 1 125 ? -6.055 9.688 9.372 1.00 88.12 125 ILE A CA 1
ATOM 969 C C . ILE A 1 125 ? -7.079 10.069 10.438 1.00 88.12 125 ILE A C 1
ATOM 971 O O . ILE A 1 125 ? -7.876 9.231 10.864 1.00 88.12 125 ILE A O 1
ATOM 975 N N . VAL A 1 126 ? -7.058 11.330 10.862 1.00 88.06 126 VAL A N 1
ATOM 976 C CA . VAL A 1 126 ? -7.931 11.847 11.919 1.00 88.06 126 VAL A CA 1
ATOM 977 C C . VAL A 1 126 ? -8.990 12.762 11.308 1.00 88.06 126 VAL A C 1
ATOM 979 O O . VAL A 1 126 ? -8.680 13.617 10.478 1.00 88.06 126 VAL A O 1
ATOM 982 N N . GLY A 1 127 ? -10.244 12.546 11.693 1.00 83.69 127 GLY A N 1
ATOM 983 C CA . GLY A 1 127 ? -11.385 13.358 11.304 1.00 83.69 127 GLY A CA 1
ATOM 984 C C . GLY A 1 127 ? -11.451 14.682 12.063 1.00 83.69 127 GLY A C 1
ATOM 985 O O . GLY A 1 127 ? -10.653 14.975 12.954 1.00 83.69 127 GLY A O 1
ATOM 986 N N . ALA A 1 128 ? -12.445 15.497 11.715 1.00 85.38 128 ALA A N 1
ATOM 987 C CA . ALA A 1 128 ? -12.624 16.824 12.301 1.00 85.38 128 ALA A CA 1
ATOM 988 C C . ALA A 1 128 ? -12.906 16.802 13.816 1.00 85.38 128 ALA A C 1
ATOM 990 O O . ALA A 1 128 ? -12.704 17.818 14.477 1.00 85.38 128 ALA A O 1
ATOM 991 N N . LYS A 1 129 ? -13.368 15.674 14.377 1.00 84.12 129 LYS A N 1
ATOM 992 C CA . LYS A 1 129 ? -13.675 15.526 15.808 1.00 84.12 129 LYS A CA 1
ATOM 993 C C . LYS A 1 129 ? -12.564 14.799 16.575 1.00 84.12 129 LYS A C 1
ATOM 995 O O . LYS A 1 129 ? -12.761 14.458 17.738 1.00 84.12 129 LYS A O 1
ATOM 1000 N N . GLY A 1 130 ? -11.403 14.572 15.956 1.00 80.31 130 GLY A N 1
ATOM 1001 C CA . GLY A 1 130 ? -10.280 13.869 16.581 1.00 80.31 130 GLY A CA 1
ATOM 1002 C C . GLY A 1 130 ? -10.382 12.340 16.524 1.00 80.31 130 GLY A C 1
ATOM 1003 O O . GLY A 1 130 ? -9.515 11.644 17.050 1.00 80.31 130 GLY A O 1
ATOM 1004 N N . GLU A 1 131 ? -11.417 11.798 15.886 1.00 85.25 131 GLU A N 1
ATOM 1005 C CA . GLU A 1 131 ? -11.615 10.368 15.695 1.00 85.25 131 GLU A CA 1
ATOM 1006 C C . GLU A 1 131 ? -10.741 9.830 14.556 1.00 85.25 131 GLU A C 1
ATOM 1008 O O . GLU A 1 131 ? -10.541 10.495 13.540 1.00 85.25 131 GLU A O 1
ATOM 1013 N N . LYS A 1 132 ? -10.220 8.607 14.687 1.00 87.56 132 LYS A N 1
ATOM 1014 C CA . LYS A 1 132 ? -9.534 7.950 13.569 1.00 87.56 132 LYS A CA 1
ATOM 1015 C C . LYS A 1 132 ? -10.571 7.511 12.538 1.00 87.56 132 LYS A C 1
ATOM 1017 O O . LYS A 1 132 ? -11.505 6.792 12.875 1.00 87.56 132 LYS A O 1
ATOM 1022 N N . ILE A 1 133 ? -10.393 7.933 11.290 1.00 90.81 133 ILE A N 1
ATOM 1023 C CA . ILE A 1 133 ? -11.310 7.643 10.173 1.00 90.81 133 ILE A CA 1
ATOM 1024 C C . ILE A 1 133 ? -10.672 6.778 9.083 1.00 90.81 133 ILE A C 1
ATOM 1026 O O . ILE A 1 133 ? -11.337 6.404 8.119 1.00 90.81 133 ILE A O 1
ATOM 1030 N N . GLY A 1 134 ? -9.383 6.473 9.219 1.00 93.06 134 GLY A N 1
ATOM 1031 C CA . GLY A 1 134 ? -8.652 5.702 8.230 1.00 93.06 134 GLY A CA 1
ATOM 1032 C C . GLY A 1 134 ? -7.168 5.599 8.532 1.00 93.06 134 GLY A C 1
ATOM 1033 O O . GLY A 1 134 ? -6.692 6.020 9.590 1.00 93.06 134 GLY A O 1
ATOM 1034 N N . LEU A 1 135 ? -6.441 5.052 7.570 1.00 95.06 135 LEU A N 1
ATOM 1035 C CA . LEU A 1 135 ? -5.000 4.851 7.606 1.00 95.06 135 LEU A CA 1
ATOM 1036 C C . LEU A 1 135 ? -4.386 5.330 6.287 1.00 95.06 135 LEU A C 1
ATOM 1038 O O . LEU A 1 135 ? -5.007 5.205 5.236 1.00 95.06 135 LEU A O 1
ATOM 1042 N N . ARG A 1 136 ? -3.165 5.862 6.326 1.00 96.06 136 ARG A N 1
ATOM 1043 C CA . ARG A 1 136 ? -2.413 6.288 5.140 1.00 96.06 136 ARG A CA 1
ATOM 1044 C C . ARG A 1 136 ? -0.962 5.857 5.225 1.00 96.06 136 ARG A C 1
ATOM 1046 O O . ARG A 1 136 ? -0.339 5.989 6.274 1.00 96.06 136 ARG A O 1
ATOM 1053 N N . THR A 1 137 ? -0.402 5.447 4.098 1.00 96.69 137 THR A N 1
ATOM 1054 C CA . THR A 1 137 ? 1.042 5.279 3.937 1.00 96.69 137 THR A CA 1
ATOM 1055 C C . THR A 1 137 ? 1.491 5.685 2.537 1.00 96.69 137 THR A C 1
ATOM 1057 O O . THR A 1 137 ? 0.686 5.781 1.605 1.00 96.69 137 THR A O 1
ATOM 1060 N N . GLN A 1 138 ? 2.785 5.955 2.398 1.00 95.81 138 GLN A N 1
ATOM 1061 C CA . GLN A 1 138 ? 3.425 6.295 1.134 1.00 95.81 138 GLN A CA 1
ATOM 1062 C C . GLN A 1 138 ? 4.742 5.545 1.013 1.00 95.81 138 GLN A C 1
ATOM 1064 O O . GLN A 1 138 ? 5.559 5.553 1.929 1.00 95.81 138 GLN A O 1
ATOM 1069 N N . LEU A 1 139 ? 4.939 4.911 -0.136 1.00 93.25 139 LEU A N 1
ATOM 1070 C CA . LEU A 1 139 ? 6.039 3.999 -0.393 1.00 93.25 139 LEU A CA 1
ATOM 1071 C C . LEU A 1 139 ? 6.664 4.310 -1.751 1.00 93.25 139 LEU A C 1
ATOM 1073 O O . LEU A 1 139 ? 6.013 4.828 -2.665 1.00 93.25 139 LEU A O 1
ATOM 1077 N N . GLN A 1 140 ? 7.939 3.959 -1.881 1.00 93.88 140 GLN A N 1
ATOM 1078 C CA . GLN A 1 140 ? 8.673 4.056 -3.132 1.00 93.88 140 GLN A CA 1
ATOM 1079 C C . GLN A 1 140 ? 9.332 2.717 -3.431 1.00 93.88 140 GLN A C 1
ATOM 1081 O O . GLN A 1 140 ? 10.151 2.249 -2.646 1.00 93.88 140 GLN A O 1
ATOM 1086 N N . GLU A 1 141 ? 9.019 2.148 -4.589 1.00 92.81 141 GLU A N 1
ATOM 1087 C CA . GLU A 1 141 ? 9.516 0.840 -5.013 1.00 92.81 141 GLU A CA 1
ATOM 1088 C C . GLU A 1 141 ? 10.098 0.909 -6.421 1.00 92.81 141 GLU A C 1
ATOM 1090 O O . GLU A 1 141 ? 9.709 1.751 -7.231 1.00 92.81 141 GLU A O 1
ATOM 1095 N N . TYR A 1 142 ? 11.044 0.031 -6.734 1.00 91.19 142 TYR A N 1
ATOM 1096 C CA . TYR A 1 142 ? 11.524 -0.093 -8.108 1.00 91.19 142 TYR A CA 1
ATOM 1097 C C . TYR A 1 142 ? 10.497 -0.860 -8.941 1.00 91.19 142 TYR A C 1
ATOM 1099 O O . TYR A 1 142 ? 10.045 -1.932 -8.546 1.00 91.19 142 TYR A O 1
ATOM 1107 N N . VAL A 1 143 ? 10.139 -0.316 -10.104 1.00 90.44 143 VAL A N 1
ATOM 1108 C CA . VAL A 1 143 ? 9.289 -1.007 -11.077 1.00 90.44 143 VAL A CA 1
ATOM 1109 C C . VAL A 1 143 ? 9.750 -0.655 -12.483 1.00 90.44 143 VAL A C 1
ATOM 1111 O O . VAL A 1 143 ? 10.081 0.500 -12.768 1.00 90.44 143 VAL A O 1
ATOM 1114 N N . SER A 1 144 ? 9.771 -1.645 -13.372 1.00 88.69 144 SER A N 1
ATOM 1115 C CA . SER A 1 144 ? 9.997 -1.373 -14.787 1.00 88.69 144 SER A CA 1
ATOM 1116 C C . SER A 1 144 ? 8.779 -0.654 -15.381 1.00 88.69 144 SER A C 1
ATOM 1118 O O . SER A 1 144 ? 7.643 -0.805 -14.917 1.00 88.69 144 SER A O 1
ATOM 1120 N N . ILE A 1 145 ? 8.998 0.151 -16.421 1.00 88.31 145 ILE A N 1
ATOM 1121 C CA . ILE A 1 145 ? 7.891 0.803 -17.135 1.00 88.31 145 ILE A CA 1
ATOM 1122 C C . ILE A 1 145 ? 7.031 -0.264 -17.825 1.00 88.31 145 ILE A C 1
ATOM 1124 O O . ILE A 1 145 ? 5.816 -0.114 -17.932 1.00 88.31 145 ILE A O 1
ATOM 1128 N N . GLU A 1 146 ? 7.660 -1.342 -18.282 1.00 89.38 146 GLU A N 1
ATOM 1129 C CA . GLU A 1 146 ? 7.034 -2.509 -18.887 1.00 89.38 146 GLU A CA 1
ATOM 1130 C C . GLU A 1 146 ? 6.056 -3.196 -17.924 1.00 89.38 146 GLU A C 1
ATOM 1132 O O . GLU A 1 146 ? 4.925 -3.479 -18.316 1.00 89.38 146 GLU A O 1
ATOM 1137 N N . ASP A 1 147 ? 6.433 -3.382 -16.660 1.00 92.00 147 ASP A N 1
ATOM 1138 C CA . ASP A 1 147 ? 5.548 -3.951 -15.640 1.00 92.00 147 ASP A CA 1
ATOM 1139 C C . ASP A 1 147 ? 4.442 -2.970 -15.249 1.00 92.00 147 ASP A C 1
ATOM 1141 O O . ASP A 1 147 ? 3.273 -3.346 -15.187 1.00 92.00 147 ASP A O 1
ATOM 1145 N N . TYR A 1 148 ? 4.761 -1.684 -15.075 1.00 93.06 148 TYR A N 1
ATOM 1146 C CA . TYR A 1 148 ? 3.754 -0.674 -14.732 1.00 93.06 148 TYR A CA 1
ATOM 1147 C C . TYR A 1 148 ? 2.667 -0.517 -15.807 1.00 93.06 148 TYR A C 1
AT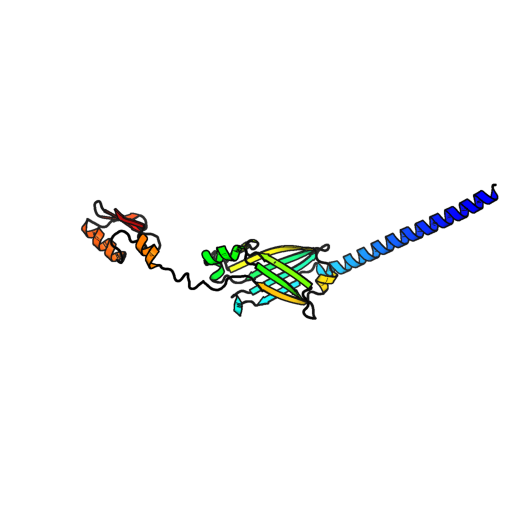OM 1149 O O . TYR A 1 148 ? 1.500 -0.255 -15.504 1.00 93.06 148 TYR A O 1
ATOM 1157 N N . LYS A 1 149 ? 3.025 -0.702 -17.083 1.00 91.94 149 LYS A N 1
ATOM 1158 C CA . LYS A 1 149 ? 2.069 -0.732 -18.202 1.00 91.94 149 LYS A CA 1
ATOM 1159 C C . LYS A 1 149 ? 1.053 -1.857 -18.085 1.00 91.94 149 LYS A C 1
ATOM 1161 O O . LYS A 1 149 ? -0.062 -1.709 -18.578 1.00 91.94 149 LYS A O 1
ATOM 1166 N N . ARG A 1 150 ? 1.443 -2.963 -17.459 1.00 94.56 150 ARG A N 1
ATOM 1167 C CA . ARG A 1 150 ? 0.602 -4.146 -17.303 1.00 94.56 150 ARG A CA 1
ATOM 1168 C C . ARG A 1 150 ? -0.351 -4.040 -16.120 1.00 94.56 150 ARG A C 1
ATOM 1170 O O . ARG A 1 150 ? -1.197 -4.907 -15.992 1.00 94.56 150 ARG A O 1
ATOM 1177 N N . PHE A 1 151 ? -0.268 -3.008 -15.279 1.00 95.44 151 PHE A N 1
ATOM 1178 C CA . PHE A 1 151 ? -1.221 -2.840 -14.180 1.00 95.44 151 PHE A CA 1
ATOM 1179 C C . PHE A 1 151 ? -2.618 -2.569 -14.756 1.00 95.44 151 PHE A C 1
ATOM 1181 O O . PHE A 1 151 ? -2.814 -1.563 -15.441 1.00 95.44 151 PHE A O 1
ATOM 1188 N N . GLN A 1 152 ? -3.574 -3.455 -14.470 1.00 95.31 152 GLN A N 1
ATOM 1189 C CA . GLN A 1 152 ? -4.968 -3.350 -14.918 1.00 95.31 152 GLN A CA 1
ATOM 1190 C C . GLN A 1 152 ? -5.952 -3.341 -13.753 1.00 95.31 152 GLN A C 1
ATOM 1192 O O . GLN A 1 152 ? -6.892 -2.546 -13.753 1.00 95.31 152 GLN A O 1
ATOM 1197 N N . HIS A 1 153 ? -5.719 -4.169 -12.733 1.00 94.19 153 HIS A N 1
ATOM 1198 C CA . HIS A 1 153 ? -6.563 -4.193 -11.543 1.00 94.19 153 HIS A CA 1
ATOM 1199 C C . HIS A 1 153 ? -5.742 -4.209 -10.261 1.00 94.19 153 HIS A C 1
ATOM 1201 O O . HIS A 1 153 ? -4.608 -4.687 -10.220 1.00 94.19 153 HIS A O 1
ATOM 1207 N N . LEU A 1 154 ? -6.360 -3.688 -9.209 1.00 96.31 154 LEU A N 1
ATOM 1208 C CA . LEU A 1 154 ? -5.862 -3.737 -7.848 1.00 96.31 154 LEU A CA 1
ATOM 1209 C C . LEU A 1 154 ? -6.583 -4.860 -7.103 1.00 96.31 154 LEU A C 1
ATOM 1211 O O . LEU A 1 154 ? -7.811 -4.916 -7.087 1.00 96.31 154 LEU A O 1
ATOM 1215 N N . GLN A 1 155 ? -5.815 -5.733 -6.468 1.00 95.12 155 GLN A N 1
ATOM 1216 C CA . GLN A 1 155 ? -6.304 -6.757 -5.554 1.00 95.12 155 GLN A CA 1
ATOM 1217 C C . GLN A 1 155 ? -5.619 -6.593 -4.201 1.00 95.12 155 GLN A C 1
ATOM 1219 O O . GLN A 1 155 ? -4.486 -6.114 -4.115 1.00 95.12 155 GLN A O 1
ATOM 1224 N N . VAL A 1 156 ? -6.320 -6.980 -3.140 1.00 96.38 156 VAL A N 1
ATOM 1225 C CA . VAL A 1 156 ? -5.831 -6.844 -1.769 1.00 96.38 156 VAL A CA 1
ATOM 1226 C C . VAL A 1 156 ? -6.056 -8.155 -1.037 1.00 96.38 156 VAL A C 1
ATOM 1228 O O . VAL A 1 156 ? -7.180 -8.649 -0.968 1.00 96.38 156 VAL A O 1
ATOM 1231 N N . GLU A 1 157 ? -4.985 -8.689 -0.470 1.00 96.12 157 GLU A N 1
ATOM 1232 C CA . GLU A 1 157 ? -5.030 -9.767 0.516 1.00 96.12 157 GLU A CA 1
ATOM 1233 C C . GLU A 1 157 ? -4.635 -9.206 1.885 1.00 96.12 157 GLU A C 1
ATOM 1235 O O . GLU A 1 157 ? -4.062 -8.119 1.986 1.00 96.12 157 GLU A O 1
ATOM 1240 N N . TRP A 1 158 ? -4.960 -9.919 2.960 1.00 95.88 158 TRP A N 1
ATOM 1241 C CA . TRP A 1 158 ? -4.672 -9.450 4.311 1.00 95.88 158 TRP A CA 1
ATOM 1242 C C . TRP A 1 158 ? -4.363 -10.595 5.267 1.00 95.88 158 TRP A C 1
ATOM 1244 O O . TRP A 1 158 ? -4.823 -11.721 5.089 1.00 95.88 158 TRP A O 1
ATOM 1254 N N . THR A 1 159 ? -3.633 -10.268 6.332 1.00 95.50 159 THR A N 1
ATOM 1255 C CA . THR A 1 159 ? -3.377 -11.167 7.472 1.00 95.50 159 THR A CA 1
ATOM 1256 C C . THR A 1 159 ? -3.997 -10.649 8.775 1.00 95.50 159 THR A C 1
ATOM 1258 O O . THR A 1 159 ? -3.631 -11.085 9.861 1.00 95.50 159 THR A O 1
ATOM 1261 N N . LEU A 1 160 ? -4.941 -9.707 8.666 1.00 92.69 160 LEU A N 1
ATOM 1262 C CA . LEU A 1 160 ? -5.634 -9.072 9.789 1.00 92.69 160 LEU A CA 1
ATOM 1263 C C . LEU A 1 160 ? -6.475 -10.057 10.610 1.00 92.69 160 LEU A C 1
ATOM 1265 O O . LEU A 1 160 ? -7.325 -10.771 10.073 1.00 92.69 160 LEU A O 1
ATOM 1269 N N . GLU A 1 161 ? -6.323 -9.990 11.930 1.00 90.12 161 GLU A N 1
ATOM 1270 C CA . GLU A 1 161 ? -7.241 -10.594 12.890 1.00 90.12 161 GLU A CA 1
ATOM 1271 C C . GLU A 1 161 ? -8.470 -9.688 13.057 1.00 90.12 161 GLU A C 1
ATOM 1273 O O . GLU A 1 161 ? -8.411 -8.635 13.695 1.00 90.12 161 GLU A O 1
ATOM 1278 N N . THR A 1 162 ? -9.593 -10.094 12.457 1.00 87.75 162 THR A N 1
ATOM 1279 C CA . THR A 1 162 ? -10.860 -9.334 12.475 1.00 87.75 162 THR A CA 1
ATOM 1280 C C . THR A 1 162 ? -11.876 -9.852 13.487 1.00 87.75 162 THR A C 1
ATOM 1282 O O . THR A 1 162 ? -12.824 -9.148 13.838 1.00 87.75 162 THR A O 1
ATOM 1285 N N . LYS A 1 163 ? -11.701 -11.089 13.959 1.00 82.12 163 LYS A N 1
ATOM 1286 C CA . LYS A 1 163 ? -12.574 -11.710 14.955 1.00 82.12 163 LYS A CA 1
ATOM 1287 C C . LYS A 1 163 ? -12.006 -11.453 16.340 1.00 82.12 163 LYS A C 1
ATOM 1289 O O . LYS A 1 163 ? -10.887 -11.865 16.627 1.00 82.12 163 LYS A O 1
ATOM 1294 N N . VAL A 1 164 ? -12.804 -10.841 17.210 1.00 63.59 164 VAL A N 1
ATOM 1295 C CA . VAL A 1 164 ? -12.517 -10.817 18.648 1.00 63.59 164 VAL A CA 1
ATOM 1296 C C . VAL A 1 164 ? -12.551 -12.271 19.142 1.00 63.59 164 VAL A C 1
ATOM 1298 O O . VAL A 1 164 ? -13.587 -12.922 18.971 1.00 63.59 164 VAL A O 1
ATOM 1301 N N . PRO A 1 165 ? -11.454 -12.828 19.691 1.00 57.19 165 PRO A N 1
ATOM 1302 C CA . PRO A 1 165 ? -11.454 -14.199 20.181 1.00 57.19 165 PRO A CA 1
ATOM 1303 C C . PRO A 1 165 ? -12.536 -14.387 21.258 1.00 57.19 165 PRO A C 1
ATOM 1305 O O . PRO A 1 165 ? -12.582 -13.593 22.200 1.00 57.19 165 PRO A O 1
ATOM 1308 N N . PRO A 1 166 ? -13.386 -15.427 21.169 1.00 58.91 166 PRO A N 1
ATOM 1309 C CA . PRO A 1 166 ? -14.397 -15.710 22.190 1.00 58.91 166 PRO A CA 1
ATOM 1310 C C . PRO A 1 166 ? -13.788 -16.093 23.552 1.00 58.91 166 PRO A C 1
ATOM 1312 O O . PRO A 1 166 ? -14.445 -15.905 24.570 1.00 58.91 166 PRO A O 1
ATOM 1315 N N . ASP A 1 167 ? -12.517 -16.517 23.589 1.00 49.97 167 ASP A N 1
ATOM 1316 C CA . ASP A 1 167 ? -11.729 -16.752 24.820 1.00 49.97 167 ASP A CA 1
ATOM 1317 C C . ASP A 1 167 ? -11.364 -15.467 25.586 1.00 49.97 167 ASP A C 1
ATOM 1319 O O . ASP A 1 167 ? -10.696 -15.496 26.616 1.00 49.97 167 ASP A O 1
ATOM 1323 N N . LEU A 1 168 ? -11.819 -14.317 25.090 1.00 49.19 168 LEU A N 1
ATOM 1324 C CA . LEU A 1 168 ? -11.821 -13.041 25.792 1.00 49.19 168 LEU A CA 1
ATOM 1325 C C . LEU A 1 168 ? -13.251 -12.518 25.973 1.00 49.19 168 LEU A C 1
ATOM 1327 O O . LEU A 1 168 ? -13.459 -11.306 26.067 1.00 49.19 168 LEU A O 1
ATOM 1331 N N . ALA A 1 169 ? -14.242 -13.413 26.080 1.00 45.72 169 ALA A N 1
ATOM 1332 C CA . ALA A 1 169 ? -15.370 -13.150 26.960 1.00 45.72 169 ALA A CA 1
ATOM 1333 C C . ALA A 1 169 ? -14.753 -12.895 28.332 1.00 45.72 169 ALA A C 1
ATOM 1335 O O . ALA A 1 169 ? -14.368 -13.826 29.031 1.00 45.72 169 ALA A O 1
ATOM 1336 N N . LEU A 1 170 ? -14.523 -11.616 28.620 1.00 46.03 170 LEU A N 1
ATOM 1337 C CA . LEU A 1 170 ? -13.961 -11.136 29.861 1.00 46.03 170 LEU A CA 1
ATOM 1338 C C . LEU A 1 170 ? -14.523 -11.995 30.996 1.00 46.03 170 LEU A C 1
ATOM 1340 O O . LEU A 1 170 ? -15.738 -11.983 31.225 1.00 46.03 170 LEU A O 1
ATOM 1344 N N . ASP A 1 171 ? -13.656 -12.649 31.763 1.00 44.47 171 ASP A N 1
ATOM 1345 C CA . ASP A 1 171 ? -13.986 -12.859 33.161 1.00 44.47 171 ASP A CA 1
ATOM 1346 C C . ASP A 1 171 ? -13.932 -11.471 33.821 1.00 44.47 171 ASP A C 1
ATOM 1348 O O . ASP A 1 171 ? -13.042 -11.136 34.595 1.00 44.47 171 ASP A O 1
ATOM 1352 N N . VAL A 1 172 ? -14.875 -10.595 33.431 1.00 50.22 172 VAL A N 1
ATOM 1353 C CA . VAL A 1 172 ? -15.103 -9.275 34.029 1.00 50.22 172 VAL A CA 1
ATOM 1354 C C . VAL A 1 172 ? -15.231 -9.466 35.534 1.00 50.22 172 VAL A C 1
ATOM 1356 O O . VAL A 1 172 ? -14.838 -8.595 36.300 1.00 50.22 172 VAL A O 1
ATOM 1359 N N . LYS A 1 173 ? -15.750 -10.626 35.959 1.00 50.09 173 LYS A N 1
ATOM 1360 C CA . LYS A 1 173 ? -15.902 -10.966 37.362 1.00 50.09 173 LYS A CA 1
ATOM 1361 C C . LYS A 1 173 ? -14.571 -11.103 38.081 1.00 50.09 173 LYS A C 1
ATOM 1363 O O . LYS A 1 173 ? -14.540 -10.703 39.233 1.00 50.09 173 LYS A O 1
ATOM 1368 N N . GLU A 1 174 ? -13.495 -11.603 37.476 1.00 51.47 174 GLU A N 1
ATOM 1369 C CA . GLU A 1 174 ? -12.247 -11.809 38.224 1.00 51.47 174 GLU A CA 1
ATOM 1370 C C . GLU A 1 174 ? -11.514 -10.481 38.492 1.00 51.47 174 GLU A C 1
ATOM 1372 O O . GLU A 1 174 ? -11.085 -10.228 39.621 1.00 51.47 174 GLU A O 1
ATOM 1377 N N . ASP A 1 175 ? -11.464 -9.578 37.506 1.00 50.66 175 ASP A N 1
ATOM 1378 C CA . ASP A 1 175 ? -10.792 -8.277 37.659 1.00 50.66 175 ASP A CA 1
ATOM 1379 C C . ASP A 1 175 ? -11.672 -7.248 38.401 1.00 50.66 175 ASP A C 1
ATOM 1381 O O . ASP A 1 175 ? -11.190 -6.538 39.286 1.00 50.66 175 ASP A O 1
ATOM 1385 N N . GLN A 1 176 ? -12.998 -7.237 38.173 1.00 53.28 176 GLN A N 1
ATOM 1386 C CA . GLN A 1 176 ? -13.914 -6.452 39.017 1.00 53.28 176 GLN A CA 1
ATOM 1387 C C . GLN A 1 176 ? -13.968 -6.993 40.449 1.00 53.28 176 GLN A C 1
ATOM 1389 O O . GLN A 1 176 ? -14.022 -6.196 41.378 1.00 53.28 176 GLN A O 1
ATOM 1394 N N . SER A 1 177 ? -13.883 -8.312 40.670 1.00 55.56 177 SER A N 1
ATOM 1395 C CA . SER A 1 177 ? -13.807 -8.876 42.027 1.00 55.56 177 SER A CA 1
ATOM 1396 C C . SER A 1 177 ? -12.521 -8.480 42.753 1.00 55.56 177 SER A C 1
ATOM 1398 O O . SER A 1 177 ? -12.539 -8.405 43.982 1.00 55.56 177 SER A O 1
ATOM 1400 N N . ARG A 1 178 ? -11.410 -8.248 42.040 1.00 57.25 178 ARG A N 1
ATOM 1401 C CA . ARG A 1 178 ? -10.160 -7.751 42.638 1.00 57.25 178 ARG A CA 1
ATOM 1402 C C . ARG A 1 178 ? -10.223 -6.261 42.966 1.00 57.25 178 ARG A C 1
ATOM 1404 O O . ARG A 1 178 ? -9.719 -5.853 44.011 1.00 57.25 178 ARG A O 1
ATOM 1411 N N . LEU A 1 179 ? -10.854 -5.460 42.107 1.00 61.16 179 LEU A N 1
ATOM 1412 C CA . LEU A 1 179 ? -11.029 -4.020 42.323 1.00 61.16 179 LEU A CA 1
ATOM 1413 C C . LEU A 1 179 ? -12.096 -3.715 43.388 1.00 61.16 179 LEU A C 1
ATOM 1415 O O . LEU A 1 179 ? -11.956 -2.762 44.153 1.00 61.16 179 LEU A O 1
ATOM 1419 N N . ASP A 1 180 ? -13.108 -4.571 43.534 1.00 66.31 180 ASP A N 1
ATOM 1420 C CA . ASP A 1 180 ? -14.227 -4.407 44.468 1.00 66.31 180 ASP A CA 1
ATOM 1421 C C . ASP A 1 180 ? -13.943 -4.947 45.889 1.00 66.31 180 ASP A C 1
ATOM 1423 O O . ASP A 1 180 ? -14.755 -5.630 46.513 1.00 66.31 180 ASP A O 1
ATOM 1427 N N . HIS A 1 181 ? -12.756 -4.640 46.416 1.00 71.25 181 HIS A N 1
ATOM 1428 C CA . HIS A 1 181 ? -12.218 -5.187 47.670 1.00 71.25 181 HIS A CA 1
ATOM 1429 C C . HIS A 1 181 ? -12.978 -4.757 48.936 1.00 71.25 181 HIS A C 1
ATOM 1431 O O . HIS A 1 181 ? -13.006 -5.484 49.929 1.00 71.25 181 HIS A O 1
ATOM 1437 N N . CYS A 1 182 ? -13.619 -3.589 48.928 1.00 70.25 182 CYS A N 1
ATOM 1438 C CA . CYS A 1 182 ? -14.386 -3.111 50.074 1.00 70.25 182 CYS A CA 1
ATOM 1439 C C . CYS A 1 182 ? -15.868 -3.401 49.893 1.00 70.25 182 CYS A C 1
ATOM 1441 O O . CYS A 1 182 ? -16.563 -2.572 49.337 1.00 70.25 182 CYS A O 1
ATOM 1443 N N . ALA A 1 183 ? -16.386 -4.515 50.405 1.00 71.12 183 ALA A N 1
ATOM 1444 C CA . ALA A 1 183 ? -17.794 -4.929 50.275 1.00 71.12 183 ALA A CA 1
ATOM 1445 C C . ALA A 1 183 ? -18.224 -5.254 48.825 1.00 71.12 183 ALA A C 1
ATOM 1447 O O . ALA A 1 183 ? -18.916 -4.451 48.219 1.00 71.12 183 ALA A O 1
ATOM 1448 N N . PRO A 1 184 ? -17.860 -6.426 48.286 1.00 73.38 184 PRO A N 1
ATOM 1449 C CA . PRO A 1 184 ? -18.104 -6.792 46.891 1.00 73.38 184 PRO A CA 1
ATOM 1450 C C . PRO A 1 184 ? -19.587 -6.763 46.467 1.00 73.38 184 PRO A C 1
ATOM 1452 O O . PRO A 1 184 ? -20.473 -7.048 47.276 1.00 73.38 184 PRO A O 1
ATOM 1455 N N . ASN A 1 185 ? -19.851 -6.523 45.180 1.00 75.94 185 ASN A N 1
ATOM 1456 C CA . ASN A 1 185 ? -21.156 -6.578 44.504 1.00 75.94 185 ASN A CA 1
ATOM 1457 C C . ASN A 1 185 ? -22.196 -5.541 44.962 1.00 75.94 185 ASN A C 1
ATOM 1459 O O . ASN A 1 185 ? -23.402 -5.780 44.865 1.00 75.94 185 ASN A O 1
ATOM 1463 N N . ILE A 1 186 ? -21.764 -4.379 45.451 1.00 82.56 186 ILE A N 1
ATOM 1464 C CA . ILE A 1 186 ? -22.674 -3.274 45.786 1.00 82.56 186 ILE A CA 1
ATOM 1465 C C . ILE A 1 186 ? -22.457 -2.084 44.853 1.00 82.56 186 ILE A C 1
ATOM 1467 O O . ILE A 1 186 ? -21.331 -1.743 44.493 1.00 82.56 186 ILE A O 1
ATOM 1471 N N . SER A 1 187 ? -23.552 -1.424 44.480 1.00 83.56 187 SER A N 1
ATOM 1472 C CA . SER A 1 187 ? -23.502 -0.255 43.604 1.00 83.56 187 SER A CA 1
ATOM 1473 C C . SER A 1 187 ? -22.813 0.934 44.279 1.00 83.56 187 SER A C 1
ATOM 1475 O O . SER A 1 187 ? -22.835 1.078 45.504 1.00 83.56 187 SER A O 1
ATOM 1477 N N . GLN A 1 188 ? -22.261 1.845 43.474 1.00 84.75 188 GLN A N 1
ATOM 1478 C CA . GLN A 1 188 ? -21.687 3.106 43.952 1.00 84.75 188 GLN A CA 1
ATOM 1479 C C . GLN A 1 188 ? -22.659 3.884 44.858 1.00 84.75 188 GLN A C 1
ATOM 1481 O O . GLN A 1 188 ? -22.266 4.369 45.916 1.00 84.75 188 GLN A O 1
ATOM 1486 N N . ALA A 1 189 ? -23.943 3.955 44.493 1.00 85.81 189 ALA A N 1
ATOM 1487 C CA . ALA A 1 189 ? -24.959 4.638 45.295 1.00 85.81 189 ALA A CA 1
ATOM 1488 C C . ALA A 1 189 ? -25.131 4.003 46.687 1.00 85.81 189 ALA A C 1
ATOM 1490 O O . ALA A 1 189 ? -25.202 4.710 47.693 1.00 85.81 189 ALA A O 1
ATOM 1491 N N . GLU A 1 190 ? -25.138 2.669 46.765 1.00 86.19 190 GLU A N 1
ATOM 1492 C CA . GLU A 1 190 ? -25.228 1.949 48.038 1.00 86.19 190 GLU A CA 1
ATOM 1493 C C . GLU A 1 190 ? -23.946 2.113 48.875 1.00 86.19 190 GLU A C 1
ATOM 1495 O O . GLU A 1 190 ? -24.020 2.249 50.097 1.00 86.19 190 GLU A O 1
ATOM 1500 N N . ARG A 1 191 ? -22.771 2.201 48.237 1.00 87.50 191 ARG A N 1
ATOM 1501 C CA . ARG A 1 191 ? -21.498 2.525 48.914 1.00 87.50 191 ARG A CA 1
ATOM 1502 C C . ARG A 1 191 ? -21.536 3.895 49.564 1.00 87.50 191 ARG A C 1
ATOM 1504 O O . ARG A 1 191 ? -21.212 4.014 50.742 1.00 87.50 191 ARG A O 1
ATOM 1511 N N . LEU A 1 192 ? -21.965 4.914 48.824 1.00 88.38 192 LEU A N 1
ATOM 1512 C CA . LEU A 1 192 ? -22.054 6.282 49.333 1.00 88.38 192 LEU A CA 1
ATOM 1513 C C . LEU A 1 192 ? -23.086 6.396 50.461 1.00 88.38 192 LEU A C 1
ATOM 1515 O O . LEU A 1 192 ? -22.821 7.048 51.467 1.00 88.38 192 LEU A O 1
ATOM 1519 N N . LYS A 1 193 ? -24.213 5.683 50.355 1.00 89.38 193 LYS A N 1
ATOM 1520 C CA . LYS A 1 193 ? -25.221 5.589 51.422 1.00 89.38 193 LYS A CA 1
ATOM 1521 C C . LYS A 1 193 ? -24.687 4.927 52.696 1.00 89.38 193 LYS A C 1
ATOM 1523 O O . LYS A 1 193 ? -25.105 5.267 53.802 1.00 89.38 193 LYS A O 1
ATOM 1528 N N . ARG A 1 194 ? -23.788 3.947 52.572 1.00 88.06 194 ARG A N 1
ATOM 1529 C CA . ARG A 1 194 ? -23.117 3.336 53.731 1.00 88.06 194 ARG A CA 1
ATOM 1530 C C . ARG A 1 194 ? -22.058 4.262 54.306 1.00 88.06 194 ARG A C 1
ATOM 1532 O O . ARG A 1 194 ? -22.006 4.417 55.521 1.00 88.06 194 ARG A O 1
ATOM 1539 N N . LEU A 1 195 ? -21.277 4.918 53.450 1.00 88.75 195 LEU A N 1
ATOM 1540 C CA . LEU A 1 195 ? -20.278 5.898 53.860 1.00 88.75 195 LEU A CA 1
ATOM 1541 C C . LEU A 1 195 ? -20.920 7.047 54.651 1.00 88.75 195 LEU A C 1
ATOM 1543 O O . LEU A 1 195 ? -20.421 7.403 55.714 1.00 88.75 195 LEU A O 1
ATOM 1547 N N . SER A 1 196 ? -22.089 7.538 54.225 1.00 89.06 196 SER A N 1
ATOM 1548 C CA . SER A 1 196 ? -22.824 8.602 54.922 1.00 89.06 196 SER A CA 1
ATOM 1549 C C . SER A 1 196 ? -23.339 8.215 56.317 1.00 89.06 196 SER A C 1
ATOM 1551 O O . SER A 1 196 ? -23.847 9.065 57.041 1.00 89.06 196 SER A O 1
ATOM 1553 N N . ARG A 1 197 ? -23.226 6.946 56.737 1.00 90.56 197 ARG A N 1
ATOM 1554 C CA . ARG A 1 197 ? -23.485 6.550 58.135 1.00 90.56 197 ARG A CA 1
ATOM 1555 C C . ARG A 1 197 ? -22.368 6.987 59.084 1.00 90.56 197 ARG A C 1
ATOM 1557 O O . ARG A 1 197 ? -22.592 7.038 60.287 1.00 90.56 197 ARG A O 1
ATOM 1564 N N . HIS A 1 198 ? -21.182 7.285 58.556 1.00 88.19 198 HIS A N 1
ATOM 1565 C CA . HIS A 1 198 ? -20.011 7.703 59.330 1.00 88.19 198 HIS A CA 1
ATOM 1566 C C . HIS A 1 198 ? -19.864 9.229 59.434 1.00 88.19 198 HIS A C 1
ATOM 1568 O O . HIS A 1 198 ? -18.949 9.712 60.097 1.00 88.19 198 HIS A O 1
ATOM 1574 N N . GLY A 1 199 ? -20.762 9.990 58.804 1.00 89.75 199 GLY A N 1
ATOM 1575 C CA . GLY A 1 199 ? -20.776 11.447 58.842 1.00 89.75 199 GLY A CA 1
ATOM 1576 C C . GLY A 1 199 ? -21.447 12.054 57.614 1.00 89.75 199 GLY A C 1
ATOM 1577 O O . GLY A 1 199 ? -21.959 11.351 56.745 1.00 89.75 199 GLY A O 1
ATOM 1578 N N . GLU A 1 200 ? -21.418 13.380 57.536 1.00 89.88 200 GLU A N 1
ATOM 1579 C CA . GLU A 1 200 ? -21.868 14.111 56.353 1.00 89.88 200 GLU A CA 1
ATOM 1580 C C . GLU A 1 200 ? -20.983 13.761 55.147 1.00 89.88 200 GLU A C 1
ATOM 1582 O O . GLU A 1 200 ? -19.757 13.870 55.216 1.00 89.88 200 GLU A O 1
ATOM 1587 N N . LEU A 1 201 ? -21.608 13.325 54.051 1.00 90.81 201 LEU A N 1
ATOM 1588 C CA . LEU A 1 201 ? -20.903 12.942 52.834 1.00 90.81 201 LEU A CA 1
ATOM 1589 C C . LEU A 1 201 ? -20.375 14.195 52.129 1.00 90.81 201 LEU A C 1
ATOM 1591 O O . LEU A 1 201 ? -21.151 15.061 51.726 1.00 90.81 201 LEU A O 1
ATOM 1595 N N . ARG A 1 202 ? -19.061 14.268 51.930 1.00 88.25 202 ARG A N 1
ATOM 1596 C CA . ARG A 1 202 ? -18.409 15.352 51.195 1.00 88.25 202 ARG A CA 1
ATOM 1597 C C . ARG A 1 202 ? -17.654 14.792 50.010 1.00 88.25 202 ARG A C 1
ATOM 1599 O O . ARG A 1 202 ? -16.917 13.819 50.134 1.00 88.25 202 ARG A O 1
ATOM 1606 N N . GLN A 1 203 ? -17.826 15.426 48.860 1.00 89.62 203 GLN A N 1
ATOM 1607 C CA . GLN A 1 203 ? -16.991 15.149 47.705 1.00 89.62 203 GLN A CA 1
ATOM 1608 C C . GLN A 1 203 ? -15.717 15.9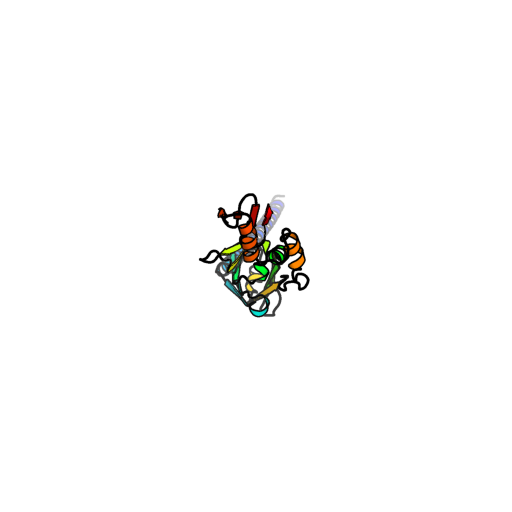89 47.815 1.00 89.62 203 GLN A C 1
ATOM 1610 O O . GLN A 1 203 ? -15.783 17.216 47.835 1.00 89.62 203 GLN A O 1
ATOM 1615 N N . THR A 1 204 ? -14.563 15.334 47.925 1.00 85.56 204 THR A N 1
ATOM 1616 C CA . THR A 1 204 ? -13.263 16.005 48.097 1.00 85.56 204 THR A CA 1
ATOM 1617 C C . THR A 1 204 ? -12.560 16.253 46.766 1.00 85.56 204 THR A C 1
ATOM 1619 O O . THR A 1 204 ? -11.818 17.223 46.634 1.00 85.56 204 THR A O 1
ATOM 1622 N N . SER A 1 205 ? -12.813 15.412 45.761 1.00 82.81 205 SER A N 1
ATOM 1623 C CA . SER A 1 205 ? -12.357 15.596 44.380 1.00 82.81 205 SER A CA 1
ATOM 1624 C C . SER A 1 205 ? -13.234 14.793 43.407 1.00 82.81 205 SER A C 1
ATOM 1626 O O . SER A 1 205 ? -14.183 14.112 43.814 1.00 82.81 205 SER A O 1
ATOM 1628 N N . SER A 1 206 ? -12.967 14.883 42.100 1.00 81.31 206 SER A N 1
ATOM 1629 C CA . SER A 1 206 ? -13.678 14.075 41.099 1.00 81.31 206 SER A CA 1
ATOM 1630 C C . SER A 1 206 ? -13.557 12.586 41.440 1.00 81.31 206 SER A C 1
ATOM 1632 O O . SER A 1 206 ? -12.449 12.065 41.527 1.00 81.31 206 SER A O 1
ATOM 1634 N N . GLY A 1 207 ? -14.690 11.916 41.670 1.00 83.69 207 GLY A N 1
ATOM 1635 C CA . GLY A 1 207 ? -14.730 10.497 42.041 1.00 83.69 207 GLY A CA 1
ATOM 1636 C C . GLY A 1 207 ? -14.305 10.168 43.479 1.00 83.69 207 GLY A C 1
ATOM 1637 O O . GLY A 1 207 ? -14.261 8.992 43.816 1.00 83.69 207 GLY A O 1
ATOM 1638 N N . SER A 1 208 ? -14.024 11.151 44.344 1.00 88.94 208 SER A N 1
ATOM 1639 C CA . SER A 1 208 ? -13.564 10.912 45.724 1.00 88.94 208 SER A CA 1
ATOM 1640 C C . SER A 1 208 ? -14.541 11.461 46.758 1.00 88.94 208 SER A C 1
ATOM 1642 O O . SER A 1 208 ? -14.892 12.643 46.723 1.00 88.94 208 SER A O 1
ATOM 1644 N N . TYR A 1 209 ? -14.952 10.613 47.701 1.00 91.25 209 TYR A N 1
ATOM 1645 C CA . TYR A 1 209 ? -15.950 10.931 48.720 1.00 91.25 209 TYR A CA 1
ATOM 1646 C C . TYR A 1 209 ? -15.436 10.575 50.112 1.00 91.25 209 TYR A C 1
ATOM 1648 O O . TYR A 1 209 ? -14.802 9.538 50.295 1.00 91.25 209 TYR A O 1
ATOM 1656 N N . SER A 1 210 ? -15.744 11.404 51.105 1.00 91.12 210 SER A N 1
ATOM 1657 C CA . SER A 1 210 ? -15.408 11.150 52.505 1.00 91.12 210 SER A CA 1
ATOM 1658 C C . SER A 1 210 ? -16.580 11.430 53.441 1.00 91.12 210 SER A C 1
ATOM 1660 O O . SER A 1 210 ? -17.451 12.252 53.152 1.00 91.12 210 SER A O 1
ATOM 1662 N N . ALA A 1 211 ? -16.604 10.720 54.566 1.00 92.12 211 ALA A N 1
ATOM 1663 C CA . ALA A 1 211 ? -17.514 10.959 55.679 1.00 92.12 211 ALA A CA 1
ATOM 1664 C C . ALA A 1 211 ? -16.802 10.593 56.990 1.00 92.12 211 ALA A C 1
ATOM 1666 O O . ALA A 1 211 ? -16.435 9.437 57.216 1.00 92.12 211 ALA A O 1
ATOM 1667 N N . GLY A 1 212 ? -16.572 11.587 57.852 1.00 88.31 212 GLY A N 1
ATOM 1668 C CA . GLY A 1 212 ? -15.779 11.403 59.069 1.00 88.31 212 GLY A CA 1
ATOM 1669 C C . GLY A 1 212 ? -14.327 11.026 58.751 1.00 88.31 212 GLY A C 1
ATOM 1670 O O . GLY A 1 212 ? -13.656 11.729 58.001 1.00 88.31 212 GLY A O 1
ATOM 1671 N N . SER A 1 213 ? -13.847 9.915 59.318 1.00 87.00 213 SER A N 1
ATOM 1672 C CA . SER A 1 213 ? -12.502 9.367 59.075 1.00 87.00 213 SER A CA 1
ATOM 1673 C C . SER A 1 213 ? -12.432 8.349 57.930 1.00 87.00 213 SER A C 1
ATOM 1675 O O . SER A 1 213 ? -11.391 7.723 57.750 1.00 87.00 213 SER A O 1
ATOM 1677 N N . ARG A 1 214 ? -13.531 8.150 57.189 1.00 89.31 214 ARG A N 1
ATOM 1678 C CA . ARG A 1 214 ? -13.631 7.165 56.106 1.00 89.31 214 ARG A CA 1
ATOM 1679 C C . ARG A 1 214 ? -13.682 7.838 54.745 1.00 89.31 214 ARG A C 1
ATOM 1681 O O . ARG A 1 214 ? -14.291 8.904 54.605 1.00 89.31 214 ARG A O 1
ATOM 1688 N N . SER A 1 215 ? -13.113 7.194 53.734 1.00 89.31 215 SER A N 1
ATOM 1689 C CA . SER A 1 215 ? -13.175 7.666 52.351 1.00 89.31 215 SER A CA 1
ATOM 1690 C C . SER A 1 215 ? -13.280 6.529 51.343 1.00 89.31 215 SER A C 1
ATOM 1692 O O . SER A 1 215 ? -12.908 5.387 51.599 1.00 89.31 215 SER A O 1
ATOM 1694 N N . VAL A 1 216 ? -13.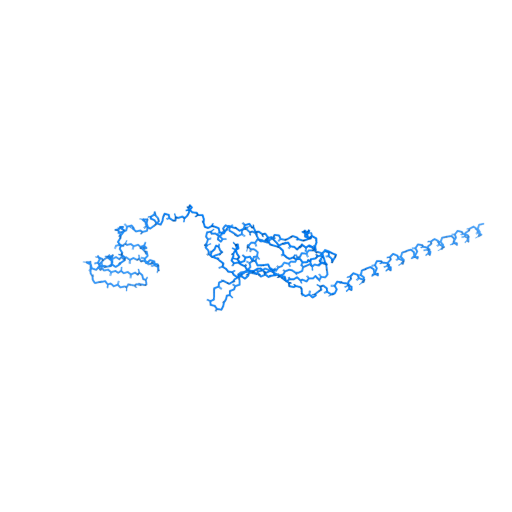828 6.851 50.175 1.00 89.69 216 VAL A N 1
ATOM 1695 C CA . VAL A 1 216 ? -13.871 5.966 49.010 1.00 89.69 216 VAL A CA 1
ATOM 1696 C C . VAL A 1 216 ? -13.517 6.761 47.764 1.00 89.69 216 VAL A C 1
ATOM 1698 O O . VAL A 1 216 ? -13.922 7.916 47.607 1.00 89.69 216 VAL A O 1
ATOM 1701 N N . HIS A 1 217 ? -12.775 6.125 46.872 1.00 88.50 217 HIS A N 1
ATOM 1702 C CA . HIS A 1 217 ? -12.341 6.704 45.613 1.00 88.50 217 HIS A CA 1
ATOM 1703 C C . HIS A 1 217 ? -12.807 5.811 44.465 1.00 88.50 217 HIS A C 1
ATOM 1705 O O . HIS A 1 217 ? -12.731 4.587 44.567 1.00 88.50 217 HIS A O 1
ATOM 1711 N N . PHE A 1 218 ? -13.278 6.420 43.381 1.00 87.06 218 PHE A N 1
ATOM 1712 C CA . PHE A 1 218 ? -13.778 5.748 42.186 1.00 87.06 218 PHE A CA 1
ATOM 1713 C C . PHE A 1 218 ? -13.019 6.208 40.938 1.00 87.06 218 PHE A C 1
ATOM 1715 O O . PHE A 1 218 ? -12.585 7.359 40.851 1.00 87.06 218 PHE A O 1
ATOM 1722 N N . PHE A 1 219 ? -12.898 5.318 39.958 1.00 81.56 219 PHE A N 1
ATOM 1723 C CA . PHE A 1 219 ? -12.457 5.644 38.605 1.00 81.56 219 PHE A CA 1
ATOM 1724 C C . PHE A 1 219 ? -13.542 6.415 37.830 1.00 81.56 219 PHE A C 1
ATOM 1726 O O . PHE A 1 219 ? -14.698 6.507 38.248 1.00 81.56 219 PHE A O 1
ATOM 1733 N N . HIS A 1 220 ? -13.178 6.955 36.662 1.00 74.62 220 HIS A N 1
ATOM 1734 C CA . HIS A 1 220 ? -14.108 7.681 35.786 1.00 74.62 220 HIS A CA 1
ATOM 1735 C C . HIS A 1 220 ? -15.262 6.821 35.247 1.00 74.62 220 HIS A C 1
ATOM 1737 O O . HIS A 1 220 ? -16.308 7.367 34.906 1.00 74.62 220 HIS A O 1
ATOM 1743 N N . ASP A 1 221 ? -15.092 5.500 35.195 1.00 74.62 221 ASP A N 1
ATOM 1744 C CA . ASP A 1 221 ? -16.125 4.533 34.808 1.00 74.62 221 ASP A CA 1
ATOM 1745 C C . ASP A 1 221 ? -17.029 4.098 35.984 1.00 74.62 221 ASP A C 1
ATOM 1747 O O . ASP A 1 221 ? -17.936 3.288 35.799 1.00 74.62 221 ASP A O 1
ATOM 1751 N N . GLY A 1 222 ? -16.808 4.645 37.189 1.00 72.38 222 GLY A N 1
ATOM 1752 C CA . GLY A 1 222 ? -17.579 4.355 38.401 1.00 72.38 222 GLY A CA 1
ATOM 1753 C C . GLY A 1 222 ? -17.087 3.151 39.211 1.00 72.38 222 GLY A C 1
ATOM 1754 O O . GLY A 1 222 ? -17.672 2.848 40.255 1.00 72.38 222 GLY A O 1
ATOM 1755 N N . THR A 1 223 ? -16.020 2.470 38.780 1.00 80.81 223 THR A N 1
ATOM 1756 C CA . THR A 1 223 ? -15.439 1.336 39.519 1.00 80.81 223 THR A CA 1
ATOM 1757 C C . THR A 1 223 ? -14.672 1.797 40.764 1.00 80.81 223 THR A C 1
ATOM 1759 O O . THR A 1 223 ? -14.152 2.912 40.811 1.00 80.81 223 THR A O 1
ATOM 1762 N N . LEU A 1 224 ? -14.636 0.971 41.818 1.00 81.69 224 LEU A N 1
ATOM 1763 C CA . LEU A 1 224 ? -13.944 1.307 43.068 1.00 81.69 224 LEU A CA 1
ATOM 1764 C C . LEU A 1 224 ? -12.422 1.287 42.855 1.00 81.69 224 LEU A C 1
ATOM 1766 O O . LEU A 1 224 ? -11.857 0.268 42.471 1.00 81.69 224 LEU A O 1
ATOM 1770 N N . LEU A 1 225 ? -11.766 2.406 43.158 1.00 83.12 225 LEU A N 1
ATOM 1771 C CA . LEU A 1 225 ? -10.311 2.546 43.156 1.00 83.12 225 LEU A CA 1
ATOM 1772 C C . LEU A 1 225 ? -9.726 2.145 44.515 1.00 83.12 225 LEU A C 1
ATOM 1774 O O . LEU A 1 225 ? -8.836 1.304 44.586 1.00 83.12 225 LEU A O 1
ATOM 1778 N N . ASN A 1 226 ? -10.209 2.754 45.602 1.00 82.12 226 ASN A N 1
ATOM 1779 C CA . ASN A 1 226 ? -9.790 2.418 46.964 1.00 82.12 226 ASN A CA 1
ATOM 1780 C C . ASN A 1 226 ? -10.857 2.793 48.009 1.00 82.12 226 ASN A C 1
ATOM 1782 O O . ASN A 1 226 ? -11.828 3.500 47.721 1.00 82.12 226 ASN A O 1
ATOM 1786 N N . CYS A 1 227 ? -10.642 2.329 49.235 1.00 85.19 227 CYS A N 1
ATOM 1787 C CA . CYS A 1 227 ? -11.422 2.659 50.423 1.00 85.19 227 CYS A CA 1
ATOM 1788 C C . CYS A 1 227 ? -10.500 2.755 51.650 1.00 85.19 227 CYS A C 1
ATOM 1790 O O . CYS A 1 227 ? -9.523 2.009 51.752 1.00 85.19 227 CYS A O 1
ATOM 1792 N N . GLN A 1 228 ? -10.824 3.647 52.588 1.00 81.69 228 GLN A N 1
ATOM 1793 C CA . GLN A 1 228 ? -10.154 3.809 53.887 1.00 81.69 228 GLN A CA 1
ATOM 1794 C C . GLN A 1 228 ? -11.196 3.970 55.001 1.00 81.69 228 GLN A C 1
ATOM 1796 O O . GLN A 1 228 ? -12.208 4.670 54.773 1.00 81.69 228 GLN A O 1
#